Protein AF-A0A8E0S5J5-F1 (afdb_monomer)

Structure (mmCIF, N/CA/C/O backbone):
data_AF-A0A8E0S5J5-F1
#
_entry.id   AF-A0A8E0S5J5-F1
#
loop_
_atom_site.group_PDB
_atom_site.id
_atom_site.type_symbol
_atom_site.label_atom_id
_atom_site.label_alt_id
_atom_site.label_comp_id
_atom_site.label_asym_id
_atom_site.label_entity_id
_atom_site.label_seq_id
_atom_site.pdbx_PDB_ins_code
_atom_site.Cartn_x
_atom_site.Cartn_y
_atom_site.Cartn_z
_atom_site.occupancy
_atom_site.B_iso_or_equiv
_atom_site.auth_seq_id
_atom_site.auth_comp_id
_atom_site.auth_asym_id
_atom_site.auth_atom_id
_atom_site.pdbx_PDB_model_num
ATOM 1 N N . GLN A 1 1 ? -32.852 28.747 32.282 1.00 34.31 1 GLN A N 1
ATOM 2 C CA . GLN A 1 1 ? -32.168 27.589 32.894 1.00 34.31 1 GLN A CA 1
ATOM 3 C C . GLN A 1 1 ? -32.146 26.477 31.854 1.00 34.31 1 GLN A C 1
ATOM 5 O O . GLN A 1 1 ? -33.209 26.031 31.448 1.00 34.31 1 GLN A O 1
ATOM 10 N N . ARG A 1 2 ? -30.969 26.135 31.311 1.00 30.33 2 ARG A N 1
ATOM 11 C CA . ARG A 1 2 ? -30.818 24.976 30.413 1.00 30.33 2 ARG A CA 1
ATOM 12 C C . ARG A 1 2 ? -30.945 23.711 31.272 1.00 30.33 2 ARG A C 1
ATOM 14 O O . ARG A 1 2 ? -30.312 23.691 32.327 1.00 30.33 2 ARG A O 1
ATOM 21 N N . PRO A 1 3 ? -31.738 22.701 30.883 1.00 34.97 3 PRO A N 1
ATOM 22 C CA . PRO A 1 3 ? -31.824 21.474 31.658 1.00 34.97 3 PRO A CA 1
ATOM 23 C C . PRO A 1 3 ? -30.463 20.775 31.614 1.00 34.97 3 PRO A C 1
ATOM 25 O O . PRO A 1 3 ? -29.883 20.584 30.543 1.00 34.97 3 PRO A O 1
ATOM 28 N N . SER A 1 4 ? -29.930 20.457 32.791 1.00 34.25 4 SER A N 1
ATOM 29 C CA . SER A 1 4 ? -28.742 19.633 32.954 1.00 34.25 4 SER A CA 1
ATOM 30 C C . SER A 1 4 ? -29.038 18.242 32.403 1.00 34.25 4 SER A C 1
ATOM 32 O O . SER A 1 4 ? -29.832 17.493 32.969 1.00 34.25 4 SER A O 1
ATOM 34 N N . LEU A 1 5 ? -28.400 17.898 31.283 1.00 35.44 5 LEU A N 1
ATOM 35 C CA . LEU A 1 5 ? -28.261 16.516 30.842 1.00 35.44 5 LEU A CA 1
ATOM 36 C C . LEU A 1 5 ? -27.429 15.797 31.907 1.00 35.44 5 LEU A C 1
ATOM 38 O O . LEU A 1 5 ? -26.202 15.816 31.869 1.00 35.44 5 LEU A O 1
ATOM 42 N N . HIS A 1 6 ? -28.099 15.219 32.901 1.00 34.97 6 HIS A N 1
ATOM 43 C CA . HIS A 1 6 ? -27.497 14.200 33.743 1.00 34.97 6 HIS A CA 1
ATOM 44 C C . HIS A 1 6 ? -27.111 13.049 32.813 1.00 34.97 6 HIS A C 1
ATOM 46 O O . HIS A 1 6 ? -27.972 12.325 32.317 1.00 34.97 6 HIS A O 1
ATOM 52 N N . SER A 1 7 ? -25.818 12.938 32.512 1.00 40.97 7 SER A N 1
ATOM 53 C CA . SER A 1 7 ? -25.251 11.812 31.784 1.00 40.97 7 SER A CA 1
ATOM 54 C C . SER A 1 7 ? -25.475 10.564 32.630 1.00 40.97 7 SER A C 1
ATOM 56 O O . SER A 1 7 ? -24.764 10.343 33.611 1.00 40.97 7 SER A O 1
ATOM 58 N N . VAL A 1 8 ? -26.498 9.780 32.292 1.00 36.66 8 VAL A N 1
ATOM 59 C CA . VAL A 1 8 ? -26.657 8.434 32.841 1.00 36.66 8 VAL A CA 1
ATOM 60 C C . VAL A 1 8 ? -25.368 7.680 32.496 1.00 36.66 8 VAL A C 1
ATOM 62 O O . VAL A 1 8 ? -25.014 7.635 31.314 1.00 36.66 8 VAL A O 1
ATOM 65 N N . PRO A 1 9 ? -24.616 7.158 33.481 1.00 40.12 9 PRO A N 1
ATOM 66 C CA . PRO A 1 9 ? -23.403 6.408 33.198 1.00 40.12 9 PRO A CA 1
ATOM 67 C C . PRO A 1 9 ? -23.780 5.190 32.354 1.00 40.12 9 PRO A C 1
ATOM 69 O O . PRO A 1 9 ? -24.576 4.357 32.783 1.00 40.12 9 PRO A O 1
ATOM 72 N N . ILE A 1 10 ? -23.245 5.117 31.135 1.00 43.06 10 ILE A N 1
ATOM 73 C CA . ILE A 1 10 ? -23.398 3.944 30.273 1.00 43.06 10 ILE A CA 1
ATOM 74 C C . ILE A 1 10 ? -22.626 2.813 30.963 1.00 43.06 10 ILE A C 1
ATOM 76 O O . ILE A 1 10 ? -21.420 2.972 31.179 1.00 43.06 10 ILE A O 1
ATOM 80 N N . PRO A 1 11 ? -23.276 1.707 31.363 1.00 39.53 11 PRO A N 1
ATOM 81 C CA . PRO A 1 11 ? -22.588 0.617 32.033 1.00 39.53 11 PRO A CA 1
ATOM 82 C C . PRO A 1 11 ? -21.603 -0.027 31.055 1.00 39.53 11 PRO A C 1
ATOM 84 O O . PRO A 1 11 ? -21.987 -0.664 30.077 1.00 39.53 11 PRO A O 1
ATOM 87 N N . VAL A 1 12 ? -20.312 0.155 31.320 1.00 34.78 12 VAL A N 1
ATOM 88 C CA . VAL A 1 12 ? -19.238 -0.517 30.591 1.00 34.78 12 VAL A CA 1
ATOM 89 C C . VAL A 1 12 ? -18.897 -1.791 31.347 1.00 34.78 12 VAL A C 1
ATOM 91 O O .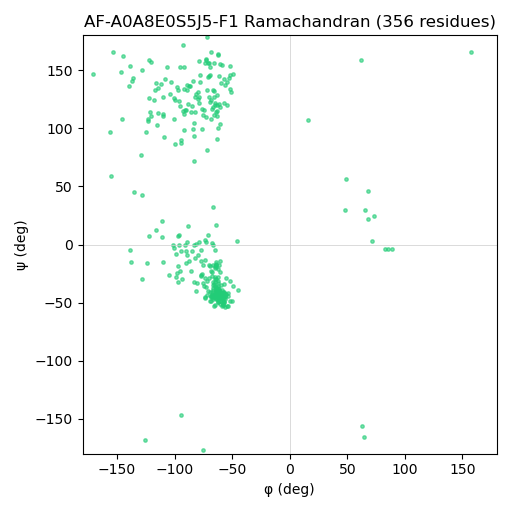 VAL A 1 12 ? -18.413 -1.732 32.475 1.00 34.78 12 VAL A O 1
ATOM 94 N N . THR A 1 13 ? -19.147 -2.945 30.730 1.00 39.59 13 THR A N 1
ATOM 95 C CA . THR A 1 13 ? -18.796 -4.244 31.316 1.00 39.59 13 THR A CA 1
ATOM 96 C C . THR A 1 13 ? -17.646 -4.859 30.530 1.00 39.59 13 THR A C 1
ATOM 98 O O . THR A 1 13 ? -17.714 -4.987 29.305 1.00 39.59 13 THR A O 1
ATOM 101 N N . LEU A 1 14 ? -16.581 -5.236 31.238 1.00 34.78 14 LEU A N 1
ATOM 102 C CA . LEU A 1 14 ? -15.505 -6.053 30.683 1.00 34.78 14 LEU A CA 1
ATOM 103 C C . LEU A 1 14 ? -15.976 -7.508 30.650 1.00 34.78 14 LEU A C 1
ATOM 105 O O . LEU A 1 14 ? -16.432 -8.030 31.666 1.00 34.78 14 LEU A O 1
ATOM 109 N N . ALA A 1 15 ? -15.887 -8.157 29.491 1.00 40.41 15 ALA A N 1
ATOM 110 C CA . ALA A 1 15 ? -16.335 -9.537 29.320 1.00 40.41 15 ALA A CA 1
ATOM 111 C C . ALA A 1 15 ? -15.325 -10.358 28.506 1.00 40.41 15 ALA A C 1
ATOM 113 O O . ALA A 1 15 ? -14.734 -9.860 27.547 1.00 40.41 15 ALA A O 1
ATOM 114 N N . HIS A 1 16 ? -15.161 -11.633 28.870 1.00 37.19 16 HIS A N 1
ATOM 115 C CA . HIS A 1 16 ? -14.399 -12.611 28.088 1.00 37.19 16 HIS A CA 1
ATOM 116 C C . HIS A 1 16 ? -15.279 -13.224 26.983 1.00 37.19 16 HIS A C 1
ATOM 118 O O . HIS A 1 16 ? -16.463 -13.485 27.197 1.00 37.19 16 HIS A O 1
ATOM 124 N N . GLU A 1 17 ? -14.719 -13.447 25.788 1.00 39.00 17 GLU A N 1
ATOM 125 C CA . GLU A 1 17 ? -15.463 -13.970 24.631 1.00 39.00 17 GLU A CA 1
ATOM 126 C C . GLU A 1 17 ? -15.662 -15.498 24.718 1.00 39.00 17 GLU A C 1
ATOM 128 O O . GLU A 1 17 ? -14.677 -16.232 24.773 1.00 39.00 17 GLU A O 1
ATOM 133 N N . PRO A 1 18 ? -16.903 -16.012 24.636 1.00 40.34 18 PRO A N 1
ATOM 134 C CA . PRO A 1 18 ? -17.179 -17.445 24.781 1.00 40.34 18 PRO A CA 1
ATOM 135 C C . PRO A 1 18 ? -16.834 -18.317 23.552 1.00 40.34 18 PRO A C 1
ATOM 137 O O . PRO A 1 18 ? -16.952 -19.536 23.632 1.00 40.34 18 PRO A O 1
ATOM 140 N N . TYR A 1 19 ? -16.407 -17.737 22.419 1.00 38.75 19 TYR A N 1
ATOM 141 C CA . TYR A 1 19 ? -16.217 -18.450 21.136 1.00 38.75 19 TYR A CA 1
ATOM 142 C C . TYR A 1 19 ? -14.760 -18.497 20.619 1.00 38.75 19 TYR A C 1
ATOM 144 O O . TYR A 1 19 ? -14.505 -18.866 19.467 1.00 38.75 19 TYR A O 1
ATOM 152 N N . ALA A 1 20 ? -13.781 -18.132 21.448 1.00 38.34 20 ALA A N 1
ATOM 153 C CA . ALA A 1 20 ? -12.365 -18.070 21.084 1.00 38.34 20 ALA A CA 1
ATOM 154 C C . ALA A 1 20 ? -11.617 -19.388 21.392 1.00 38.34 20 ALA A C 1
ATOM 156 O O . ALA A 1 20 ? -11.196 -19.610 22.518 1.00 38.34 20 ALA A O 1
ATOM 157 N N . ASN A 1 21 ? -11.415 -20.258 20.389 1.00 44.09 21 ASN A N 1
ATOM 158 C CA . ASN A 1 21 ? -10.834 -21.607 20.575 1.00 44.09 21 ASN A CA 1
ATOM 159 C C . ASN A 1 21 ? -9.641 -21.934 19.645 1.00 44.09 21 ASN A C 1
ATOM 161 O O . ASN A 1 21 ? -9.593 -23.024 19.078 1.00 44.09 21 ASN A O 1
ATOM 165 N N . ILE A 1 22 ? -8.680 -21.028 19.414 1.00 46.69 22 ILE A N 1
ATOM 166 C CA . ILE A 1 22 ? -7.567 -21.323 18.480 1.00 46.69 22 ILE A CA 1
ATOM 167 C C . ILE A 1 22 ? -6.201 -21.251 19.169 1.00 46.69 22 ILE A C 1
ATOM 169 O O . ILE A 1 22 ? -5.704 -20.171 19.483 1.00 46.69 22 ILE A O 1
ATOM 173 N N . GLN A 1 23 ? -5.560 -22.416 19.320 1.00 41.59 23 GLN A N 1
ATOM 174 C CA . GLN A 1 23 ? -4.126 -22.537 19.592 1.00 41.59 23 GLN A CA 1
ATOM 175 C C . GLN A 1 23 ? -3.327 -22.194 18.323 1.00 41.59 23 GLN A C 1
ATOM 177 O O . GLN A 1 23 ? -3.375 -22.901 17.321 1.00 41.59 23 GLN A O 1
ATOM 182 N N . SER A 1 24 ? -2.657 -21.043 18.383 1.00 41.88 24 SER A N 1
ATOM 183 C CA . SER A 1 24 ? -1.487 -20.603 17.605 1.00 41.88 24 SER A CA 1
ATOM 184 C C . SER A 1 24 ? -1.116 -21.377 16.319 1.00 41.88 24 SER A C 1
ATOM 186 O O . SER A 1 24 ? -0.472 -22.420 16.332 1.00 41.88 24 SER A O 1
ATOM 188 N N . TRP A 1 25 ? -1.373 -20.752 15.166 1.00 43.81 25 TRP A N 1
ATOM 189 C CA . TRP A 1 25 ? -0.826 -21.144 13.857 1.00 43.81 25 TRP A CA 1
ATOM 190 C C . TRP A 1 25 ? 0.688 -20.849 13.737 1.00 43.81 25 TRP A C 1
ATOM 192 O O . TRP A 1 25 ? 1.165 -19.832 14.244 1.00 43.81 25 TRP A O 1
ATOM 202 N N . LEU A 1 26 ? 1.469 -21.689 13.053 1.00 41.22 26 LEU A N 1
ATOM 203 C CA . LEU A 1 26 ? 2.892 -21.444 12.755 1.00 41.22 26 LEU A CA 1
ATOM 204 C C . LEU A 1 26 ? 3.041 -20.820 11.352 1.00 41.22 26 LEU A C 1
ATOM 206 O O . LEU A 1 26 ? 2.661 -21.465 10.375 1.00 41.22 26 LEU A O 1
ATOM 210 N N . PRO A 1 27 ? 3.599 -19.602 11.210 1.00 44.94 27 PRO A N 1
ATOM 211 C CA . PRO A 1 27 ? 3.763 -18.978 9.907 1.00 44.94 27 PRO A CA 1
ATOM 212 C C . PRO A 1 27 ? 4.829 -19.688 9.076 1.00 44.94 27 PRO A C 1
ATOM 214 O O . PRO A 1 27 ? 5.980 -19.819 9.490 1.00 44.94 27 PRO A O 1
ATOM 217 N N . CYS A 1 28 ? 4.463 -20.087 7.858 1.00 38.41 28 CYS A N 1
ATOM 218 C CA . CYS A 1 28 ? 5.442 -20.427 6.831 1.00 38.41 28 CYS A CA 1
ATOM 219 C C . CYS A 1 28 ? 6.179 -19.151 6.409 1.00 38.41 28 CYS A C 1
ATOM 221 O O . CYS A 1 28 ? 5.622 -18.299 5.717 1.00 38.41 28 CYS A O 1
ATOM 223 N N . ILE A 1 29 ? 7.444 -19.028 6.814 1.00 41.81 29 ILE A N 1
ATOM 224 C CA . ILE A 1 29 ? 8.365 -17.998 6.325 1.00 41.81 29 ILE A CA 1
ATOM 225 C C . ILE A 1 29 ? 8.576 -18.254 4.825 1.00 41.81 29 ILE A C 1
ATOM 227 O O . ILE A 1 29 ? 9.143 -19.287 4.466 1.00 41.81 29 ILE A O 1
ATOM 231 N N . PRO A 1 30 ? 8.143 -17.370 3.910 1.00 46.69 30 PRO A N 1
ATOM 232 C CA . PRO A 1 30 ? 8.357 -17.615 2.494 1.00 46.69 30 PRO A CA 1
ATOM 233 C C . PRO A 1 30 ? 9.814 -17.267 2.125 1.00 46.69 30 PRO A C 1
ATOM 235 O O . PRO A 1 30 ? 10.455 -16.474 2.820 1.00 46.69 30 PRO A O 1
ATOM 238 N N . PRO A 1 31 ? 10.355 -17.824 1.027 1.00 43.38 31 PRO A N 1
ATOM 239 C CA . PRO A 1 31 ? 11.795 -17.846 0.746 1.00 43.38 31 PRO A CA 1
ATOM 240 C C . PRO A 1 31 ? 12.420 -16.448 0.667 1.00 43.38 31 PRO A C 1
ATOM 242 O O . PRO A 1 31 ? 11.733 -15.467 0.362 1.00 43.38 31 PRO A O 1
ATOM 245 N N . ASN A 1 32 ? 13.723 -16.342 0.935 1.00 45.28 32 ASN A N 1
ATOM 246 C CA . ASN A 1 32 ? 14.465 -15.080 0.851 1.00 45.28 32 ASN A CA 1
ATOM 247 C C . ASN A 1 32 ? 14.217 -14.347 -0.485 1.00 45.28 32 ASN A C 1
ATOM 249 O O . ASN A 1 32 ? 13.991 -14.998 -1.510 1.00 45.28 32 ASN A O 1
ATOM 253 N N . PRO A 1 33 ? 14.211 -12.999 -0.491 1.00 53.88 33 PRO A N 1
ATOM 254 C CA . PRO A 1 33 ? 14.018 -12.238 -1.719 1.00 53.88 33 PRO A CA 1
ATOM 255 C C . PRO A 1 33 ? 15.069 -12.609 -2.777 1.00 53.88 33 PRO A C 1
ATOM 257 O O . PRO A 1 33 ? 16.229 -12.862 -2.455 1.00 53.88 33 PRO A O 1
ATOM 260 N N . GLU A 1 34 ? 14.621 -12.649 -4.034 1.00 56.53 34 GLU A N 1
ATOM 261 C CA . GLU A 1 34 ? 15.424 -12.949 -5.228 1.00 56.53 34 GLU A CA 1
ATOM 262 C C . GLU A 1 34 ? 16.667 -12.035 -5.298 1.00 56.53 34 GLU A C 1
ATOM 264 O O . GLU A 1 34 ? 16.600 -10.863 -4.922 1.00 56.53 34 GLU A O 1
A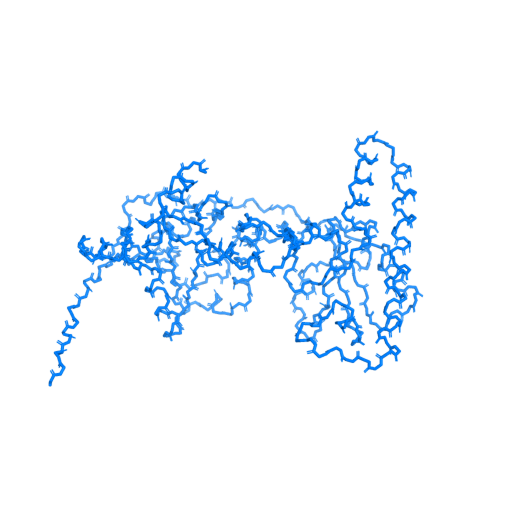TOM 269 N N . VAL A 1 35 ? 17.806 -12.555 -5.772 1.00 55.88 35 VAL A N 1
ATOM 270 C CA . VAL A 1 35 ? 19.028 -11.756 -5.984 1.00 55.88 35 VAL A CA 1
ATOM 271 C C . VAL A 1 35 ? 18.781 -10.782 -7.141 1.00 55.88 35 VAL A C 1
ATOM 273 O O . VAL A 1 35 ? 18.364 -11.195 -8.223 1.00 55.88 35 VAL A O 1
ATOM 276 N N . GLY A 1 36 ? 18.980 -9.484 -6.907 1.00 56.44 36 GLY A N 1
ATOM 277 C CA . GLY A 1 36 ? 18.857 -8.449 -7.937 1.00 56.44 36 GLY A CA 1
ATOM 278 C C . GLY A 1 36 ? 20.187 -8.135 -8.631 1.00 56.44 36 GLY A C 1
ATOM 279 O O . GLY A 1 36 ? 21.228 -8.617 -8.190 1.00 56.44 36 GLY A O 1
ATOM 280 N N . PRO A 1 37 ? 20.170 -7.330 -9.710 1.00 61.00 37 PRO A N 1
ATOM 281 C CA . PRO A 1 37 ? 21.393 -6.816 -10.329 1.00 61.00 37 PRO A CA 1
ATOM 282 C C . PRO A 1 37 ? 22.185 -5.920 -9.359 1.00 61.00 37 PRO A C 1
ATOM 284 O O . PRO A 1 37 ? 21.644 -5.446 -8.365 1.00 61.00 37 PRO A O 1
ATOM 287 N N . GLU A 1 38 ? 23.454 -5.662 -9.669 1.00 57.31 38 GLU A N 1
ATOM 288 C CA . GLU A 1 38 ? 24.443 -5.000 -8.794 1.00 57.31 38 GLU A CA 1
ATOM 289 C C . GLU A 1 38 ? 24.019 -3.610 -8.263 1.00 57.31 38 GLU A C 1
ATOM 291 O O . GLU A 1 38 ? 24.365 -3.231 -7.147 1.00 57.31 38 GLU A O 1
ATOM 296 N N . ASN A 1 39 ? 23.190 -2.875 -9.013 1.00 66.38 39 ASN A N 1
ATOM 297 C CA . ASN A 1 39 ? 22.640 -1.564 -8.640 1.00 66.38 39 ASN A CA 1
ATOM 298 C C . ASN A 1 39 ? 21.225 -1.617 -8.025 1.00 66.38 39 ASN A C 1
ATOM 300 O O . ASN A 1 39 ? 20.583 -0.579 -7.823 1.00 66.38 39 ASN A O 1
ATOM 304 N N . ALA A 1 40 ? 20.705 -2.813 -7.755 1.00 76.75 40 ALA A N 1
ATOM 305 C CA . ALA A 1 40 ? 19.411 -2.981 -7.125 1.00 76.75 40 ALA A CA 1
ATOM 306 C C . ALA A 1 40 ? 19.535 -3.013 -5.594 1.00 76.75 40 ALA A C 1
ATOM 308 O O . ALA A 1 40 ? 20.413 -3.658 -5.026 1.00 76.75 40 ALA A O 1
ATOM 309 N N . ARG A 1 41 ? 18.623 -2.319 -4.914 1.00 79.25 41 ARG A N 1
ATOM 310 C CA . ARG A 1 41 ? 18.518 -2.267 -3.452 1.00 79.25 41 ARG A CA 1
ATOM 311 C C . ARG A 1 41 ? 17.291 -3.036 -2.982 1.00 79.25 41 ARG A C 1
ATOM 313 O O . ARG A 1 41 ? 16.242 -3.015 -3.642 1.00 79.25 41 ARG A O 1
ATOM 320 N N . ARG A 1 42 ? 17.404 -3.734 -1.849 1.00 76.00 42 ARG A N 1
ATOM 321 C CA . ARG A 1 42 ? 16.227 -4.316 -1.195 1.00 76.00 42 ARG A CA 1
ATOM 322 C C . ARG A 1 42 ? 15.439 -3.193 -0.535 1.00 76.00 42 ARG A C 1
ATOM 324 O O . ARG A 1 42 ? 15.985 -2.150 -0.197 1.00 76.00 42 ARG A O 1
ATOM 331 N N . TRP A 1 43 ? 14.146 -3.418 -0.333 1.00 77.25 43 TRP A N 1
ATOM 332 C CA . TRP A 1 43 ? 13.298 -2.443 0.354 1.00 77.25 43 TRP A CA 1
ATOM 333 C C . TRP A 1 43 ? 13.815 -2.102 1.759 1.00 77.25 43 TRP A C 1
ATOM 335 O O . TRP A 1 43 ? 13.830 -0.936 2.132 1.00 77.25 43 TRP A O 1
ATOM 345 N N . THR A 1 44 ? 14.276 -3.107 2.506 1.00 70.69 44 THR A N 1
ATOM 346 C CA . THR A 1 44 ? 14.834 -2.950 3.860 1.00 70.69 44 THR A CA 1
ATOM 347 C C . THR A 1 44 ? 16.016 -1.987 3.882 1.00 70.69 44 THR A C 1
ATOM 349 O O . THR A 1 44 ? 16.031 -1.052 4.671 1.00 70.69 44 THR A O 1
ATOM 352 N N . ASP A 1 45 ? 16.927 -2.122 2.917 1.00 72.19 45 ASP A N 1
ATOM 353 C CA . ASP A 1 45 ? 18.137 -1.298 2.814 1.00 72.19 45 ASP A CA 1
ATOM 354 C C . ASP A 1 45 ? 17.816 0.185 2.547 1.00 72.19 45 ASP A C 1
ATOM 356 O O . ASP A 1 45 ? 18.650 1.058 2.768 1.00 72.19 45 ASP A O 1
ATOM 360 N N . VAL A 1 46 ? 16.613 0.467 2.034 1.00 69.62 46 VAL A N 1
ATOM 361 C CA . VAL A 1 46 ? 16.156 1.814 1.673 1.00 69.62 46 VAL A CA 1
ATOM 362 C C . VAL A 1 46 ? 15.312 2.457 2.776 1.00 69.62 46 VAL A C 1
ATOM 364 O O . VAL A 1 46 ? 15.329 3.678 2.916 1.00 69.62 46 VAL A O 1
ATOM 367 N N . VAL A 1 47 ? 14.548 1.670 3.537 1.00 63.06 47 VAL A N 1
ATOM 368 C CA . VAL A 1 47 ? 13.659 2.193 4.590 1.00 63.06 47 VAL A CA 1
ATOM 369 C C . VAL A 1 47 ? 14.394 2.442 5.901 1.00 63.06 47 VAL A C 1
ATOM 371 O O . VAL A 1 47 ? 14.053 3.397 6.592 1.00 63.06 47 VAL A O 1
ATOM 374 N N . ASP A 1 48 ? 15.411 1.641 6.217 1.00 58.31 48 ASP A N 1
ATOM 375 C CA . ASP A 1 48 ? 16.116 1.737 7.500 1.00 58.31 48 ASP A CA 1
ATOM 376 C C . ASP A 1 48 ? 17.151 2.883 7.536 1.00 58.31 48 ASP A C 1
ATOM 378 O O . ASP A 1 48 ? 17.661 3.228 8.600 1.00 58.31 48 ASP A O 1
ATOM 382 N N . ASN A 1 49 ? 17.436 3.526 6.395 1.00 57.53 49 ASN A N 1
ATOM 383 C CA . ASN A 1 49 ? 18.348 4.668 6.303 1.00 57.53 49 ASN A CA 1
ATOM 384 C C . ASN A 1 49 ? 17.571 6.000 6.248 1.00 57.53 49 ASN A C 1
ATOM 386 O O . ASN A 1 49 ? 17.241 6.513 5.176 1.00 57.53 49 ASN A O 1
ATOM 390 N N . ALA A 1 50 ? 17.243 6.539 7.426 1.00 52.91 50 ALA A N 1
ATOM 391 C CA . ALA A 1 50 ? 16.383 7.717 7.584 1.00 52.91 50 ALA A CA 1
ATOM 392 C C . ALA A 1 50 ? 16.999 9.032 7.063 1.00 52.91 50 ALA A C 1
ATOM 394 O O . ALA A 1 50 ? 16.259 9.946 6.702 1.00 52.91 50 ALA A O 1
ATOM 395 N N . GLU A 1 51 ? 18.328 9.131 6.982 1.00 53.44 51 GLU A N 1
ATOM 396 C CA . GLU A 1 51 ? 19.028 10.386 6.669 1.00 53.44 51 GLU A CA 1
ATOM 397 C C . GLU A 1 51 ? 18.995 10.757 5.173 1.00 53.44 51 GLU A C 1
ATOM 399 O O . GLU A 1 51 ? 19.268 11.902 4.819 1.00 53.44 51 GLU A O 1
ATOM 404 N N . SER A 1 52 ? 18.618 9.836 4.271 1.00 65.25 52 SER A N 1
ATOM 405 C CA . SER A 1 52 ? 18.506 10.134 2.829 1.00 65.25 52 SER A CA 1
ATOM 406 C C . SER A 1 52 ? 17.531 9.220 2.070 1.00 65.25 52 SER A C 1
ATOM 408 O O . SER A 1 52 ? 17.889 8.541 1.103 1.00 65.25 52 SER A O 1
ATOM 410 N N . ARG A 1 53 ? 16.256 9.201 2.478 1.00 81.44 53 ARG A N 1
ATOM 411 C CA . ARG A 1 53 ? 15.242 8.371 1.805 1.00 81.44 53 ARG A CA 1
ATOM 412 C C . ARG A 1 53 ? 15.070 8.793 0.330 1.00 81.44 53 ARG A C 1
ATOM 414 O O . ARG A 1 53 ? 14.696 9.938 0.070 1.00 81.44 53 ARG A O 1
ATOM 421 N N . PRO A 1 54 ? 15.297 7.894 -0.646 1.00 89.19 54 PRO A N 1
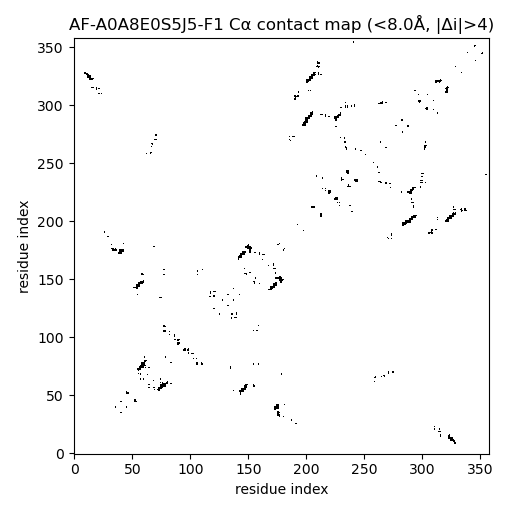ATOM 422 C CA . PRO A 1 54 ? 15.188 8.234 -2.056 1.00 89.19 54 PRO A CA 1
ATOM 423 C C . PRO A 1 54 ? 13.736 8.503 -2.457 1.00 89.19 54 PRO A C 1
ATOM 425 O O . PRO A 1 54 ? 12.790 7.928 -1.908 1.00 89.19 54 PRO A O 1
ATOM 428 N N . LEU A 1 55 ? 13.562 9.329 -3.485 1.00 91.50 55 LEU A N 1
ATOM 429 C CA . LEU A 1 55 ? 12.292 9.493 -4.171 1.00 91.50 55 LEU A CA 1
ATOM 430 C C . LEU A 1 55 ? 11.922 8.179 -4.866 1.00 91.50 55 LEU A C 1
ATOM 432 O O . LEU A 1 55 ? 12.648 7.677 -5.726 1.00 91.50 55 LEU A O 1
ATOM 436 N N . ILE A 1 56 ? 10.775 7.623 -4.490 1.00 93.56 56 ILE A N 1
ATOM 437 C CA . ILE A 1 56 ? 10.280 6.369 -5.050 1.00 93.56 56 ILE A CA 1
ATOM 438 C C . ILE A 1 56 ? 9.575 6.670 -6.380 1.00 93.56 56 ILE A C 1
ATOM 440 O O . ILE A 1 56 ? 8.665 7.498 -6.433 1.00 93.56 56 ILE A O 1
ATOM 444 N N . VAL A 1 57 ? 9.976 5.984 -7.449 1.00 95.56 57 VAL A N 1
ATOM 445 C CA . VAL A 1 57 ? 9.457 6.187 -8.807 1.00 95.56 57 VAL A CA 1
ATOM 446 C C . VAL A 1 57 ? 8.862 4.884 -9.337 1.00 95.56 57 VAL A C 1
ATOM 448 O O . VAL A 1 57 ? 9.575 3.907 -9.576 1.00 95.56 57 VAL A O 1
ATOM 451 N N . ASP A 1 58 ? 7.547 4.875 -9.547 1.00 96.81 58 ASP A N 1
ATOM 452 C CA . ASP A 1 58 ? 6.835 3.796 -10.224 1.00 96.81 58 ASP A CA 1
ATOM 453 C C . ASP A 1 58 ? 6.775 4.069 -11.728 1.00 96.81 58 ASP A C 1
ATOM 455 O O . ASP A 1 58 ? 6.130 5.025 -12.163 1.00 96.81 58 ASP A O 1
ATOM 459 N N . VAL A 1 59 ? 7.405 3.210 -12.529 1.00 97.56 59 VAL A N 1
ATOM 460 C CA . VAL A 1 59 ? 7.383 3.332 -13.996 1.00 97.56 59 VAL A CA 1
ATOM 461 C C . VAL A 1 59 ? 6.321 2.469 -14.674 1.00 97.56 59 VAL A C 1
ATOM 463 O O . VAL A 1 59 ? 6.330 2.298 -15.897 1.00 97.56 59 VAL A O 1
ATOM 466 N N . ARG A 1 60 ? 5.433 1.842 -13.900 1.00 96.62 60 ARG A N 1
ATOM 467 C CA . ARG A 1 60 ? 4.277 1.123 -14.442 1.00 96.62 60 ARG A CA 1
ATOM 468 C C . ARG A 1 60 ? 3.270 2.098 -15.051 1.00 96.62 60 ARG A C 1
ATOM 470 O O . ARG A 1 60 ? 3.345 3.302 -14.834 1.00 96.62 60 ARG A O 1
ATOM 477 N N . SER A 1 61 ? 2.344 1.537 -15.817 1.00 96.75 61 SER A N 1
ATOM 478 C CA . SER A 1 61 ? 1.271 2.294 -16.461 1.00 96.75 61 SER A CA 1
ATOM 479 C C . SER A 1 61 ? 0.369 3.017 -15.440 1.00 96.75 61 SER A C 1
ATOM 481 O O . SER A 1 61 ? 0.291 2.565 -14.288 1.00 96.75 61 SER A O 1
ATOM 483 N N . PRO A 1 62 ? -0.312 4.114 -15.826 1.00 95.06 62 PRO A N 1
ATOM 484 C CA . PRO A 1 62 ? -1.176 4.877 -14.922 1.00 95.06 62 PRO A CA 1
ATOM 485 C C . PRO A 1 62 ? -2.234 4.019 -14.223 1.00 95.06 62 PRO A C 1
ATOM 487 O O . PRO A 1 62 ? -2.405 4.129 -13.009 1.00 95.06 62 PRO A O 1
ATOM 490 N N . THR A 1 63 ? -2.872 3.084 -14.935 1.00 91.62 63 THR A N 1
ATOM 491 C CA . THR A 1 63 ? -3.849 2.166 -14.336 1.00 91.62 63 THR A CA 1
ATOM 492 C C . THR A 1 63 ? -3.194 1.199 -13.343 1.00 91.62 63 THR A C 1
ATOM 494 O O . THR A 1 63 ? -3.765 0.902 -12.292 1.00 91.62 63 THR A O 1
ATOM 497 N N . GLU A 1 64 ? -1.986 0.692 -13.624 1.00 92.56 64 GLU A N 1
ATOM 498 C CA . GLU A 1 64 ? -1.241 -0.142 -12.666 1.00 92.56 64 GLU A CA 1
ATOM 499 C C . GLU A 1 64 ? -0.913 0.628 -11.371 1.00 92.56 64 GLU A C 1
ATOM 501 O O . GLU A 1 64 ? -0.970 0.021 -10.299 1.00 92.56 64 GLU A O 1
ATOM 506 N N . PHE A 1 65 ? -0.576 1.920 -11.470 1.00 93.56 65 PHE A N 1
ATOM 507 C CA . PHE A 1 65 ? -0.264 2.799 -10.338 1.00 93.56 65 PHE A CA 1
ATOM 508 C C . PHE A 1 65 ? -1.514 3.202 -9.543 1.00 93.56 65 PHE A C 1
ATOM 510 O O . PHE A 1 65 ? -1.518 3.111 -8.315 1.00 93.56 65 PHE A O 1
ATOM 517 N N . ALA A 1 66 ? -2.588 3.596 -10.233 1.00 88.19 66 ALA A N 1
ATOM 518 C CA . ALA A 1 66 ? -3.857 3.991 -9.623 1.00 88.19 66 ALA A CA 1
ATOM 519 C C . ALA A 1 66 ? -4.501 2.841 -8.838 1.00 88.19 66 ALA A C 1
ATOM 521 O O . ALA A 1 66 ? -5.047 3.053 -7.755 1.00 88.19 66 ALA A O 1
ATOM 522 N N . ARG A 1 67 ? -4.389 1.608 -9.354 1.00 85.25 67 ARG A N 1
ATOM 523 C CA . ARG A 1 67 ? -4.866 0.409 -8.653 1.00 85.25 67 ARG A CA 1
ATOM 524 C C . ARG A 1 67 ? -4.148 0.197 -7.331 1.00 85.25 67 ARG A C 1
ATOM 526 O O . ARG A 1 67 ? -4.808 -0.098 -6.343 1.00 85.25 67 ARG A O 1
ATOM 533 N N . ASP A 1 68 ? -2.820 0.277 -7.328 1.00 86.44 68 ASP A N 1
ATOM 534 C CA . ASP A 1 68 ? -2.028 0.221 -6.103 1.00 86.44 68 ASP A CA 1
ATOM 535 C C . ASP A 1 68 ? -0.556 0.558 -6.365 1.00 86.44 68 ASP A C 1
ATOM 537 O O . ASP A 1 68 ? -0.016 0.164 -7.399 1.00 86.44 68 ASP A O 1
ATOM 541 N N . HIS A 1 69 ? 0.128 1.191 -5.414 1.00 91.56 69 HIS A N 1
ATOM 542 C CA . HIS A 1 69 ? 1.546 1.552 -5.518 1.00 91.56 69 HIS A CA 1
ATOM 543 C C . HIS A 1 69 ? 2.208 1.652 -4.138 1.00 91.56 69 HIS A C 1
ATOM 545 O O . HIS A 1 69 ? 1.540 1.690 -3.108 1.00 91.56 69 HIS A O 1
ATOM 551 N N . ILE A 1 70 ? 3.544 1.675 -4.116 1.00 90.00 70 ILE A N 1
ATOM 552 C CA . ILE A 1 70 ? 4.307 1.892 -2.879 1.00 90.00 70 ILE A CA 1
ATOM 553 C C . ILE A 1 70 ? 3.986 3.295 -2.326 1.00 90.00 70 ILE A C 1
ATOM 555 O O . ILE A 1 70 ? 4.128 4.261 -3.080 1.00 90.00 70 ILE A O 1
ATOM 559 N N . PRO A 1 71 ? 3.612 3.444 -1.038 1.00 86.50 71 PRO A N 1
ATOM 560 C CA . PRO A 1 71 ? 3.298 4.745 -0.450 1.00 86.50 71 PRO A CA 1
ATOM 561 C C . PRO A 1 71 ? 4.402 5.789 -0.669 1.00 86.50 71 PRO A C 1
ATOM 563 O O . PRO A 1 71 ? 5.588 5.513 -0.473 1.00 86.50 71 PRO A O 1
ATOM 566 N N . GLY A 1 72 ? 4.003 6.993 -1.086 1.00 87.31 72 GLY A N 1
ATOM 567 C CA . GLY A 1 72 ? 4.906 8.116 -1.365 1.00 87.31 72 GLY A CA 1
ATOM 568 C C . GLY A 1 72 ? 5.558 8.112 -2.756 1.00 87.31 72 GLY A C 1
ATOM 569 O O . GLY A 1 72 ? 6.262 9.075 -3.092 1.00 87.31 72 GLY A O 1
ATOM 570 N N . ALA A 1 73 ? 5.323 7.075 -3.571 1.00 92.00 73 ALA A N 1
ATOM 571 C CA . ALA A 1 73 ? 5.838 6.998 -4.934 1.00 92.00 73 ALA A CA 1
ATOM 572 C C . ALA A 1 73 ? 5.181 8.016 -5.878 1.00 92.00 73 ALA A C 1
ATOM 574 O O . ALA A 1 73 ? 3.992 8.302 -5.767 1.00 92.00 73 ALA A O 1
ATOM 575 N N . ILE A 1 74 ? 5.952 8.522 -6.842 1.00 94.19 74 ILE A N 1
ATOM 576 C CA . ILE A 1 74 ? 5.415 9.197 -8.032 1.00 94.19 74 ILE A CA 1
ATOM 577 C C . ILE A 1 74 ? 5.292 8.219 -9.193 1.00 94.19 74 ILE A C 1
ATOM 579 O O . ILE A 1 74 ? 6.072 7.269 -9.284 1.00 94.19 74 ILE A O 1
ATOM 583 N N . ASN A 1 75 ? 4.361 8.478 -10.110 1.00 95.69 75 ASN A N 1
ATOM 584 C CA . ASN A 1 75 ? 4.255 7.720 -11.350 1.00 95.69 75 ASN A CA 1
ATOM 585 C C . ASN A 1 75 ? 4.978 8.437 -12.498 1.00 95.69 75 ASN A C 1
ATOM 587 O O . ASN A 1 75 ? 4.667 9.586 -12.800 1.00 95.69 75 ASN A O 1
ATOM 591 N N . LEU A 1 76 ? 5.927 7.747 -13.134 1.00 95.62 76 LEU A N 1
ATOM 592 C CA . LEU A 1 76 ? 6.600 8.165 -14.369 1.00 95.62 76 LEU A CA 1
ATOM 593 C C . LEU A 1 76 ? 6.531 7.005 -15.375 1.00 95.62 76 LEU A C 1
ATOM 595 O O . LEU A 1 76 ? 7.497 6.252 -15.527 1.00 95.62 76 LEU A O 1
ATOM 599 N N . PRO A 1 77 ? 5.367 6.800 -16.015 1.00 96.06 77 PRO A N 1
ATOM 600 C CA . PRO A 1 77 ? 5.073 5.593 -16.780 1.00 96.06 77 PRO A CA 1
ATOM 601 C C . PRO A 1 77 ? 5.942 5.492 -18.038 1.00 96.06 77 PRO A C 1
ATOM 603 O O . PRO A 1 77 ? 5.814 6.300 -18.953 1.00 96.06 77 PRO A O 1
ATOM 606 N N . VAL A 1 78 ? 6.797 4.466 -18.140 1.00 96.94 78 VAL A N 1
ATOM 607 C CA . VAL A 1 78 ? 7.573 4.232 -19.381 1.00 96.94 78 VAL A CA 1
ATOM 608 C C . VAL A 1 78 ? 6.714 3.669 -20.516 1.00 96.94 78 VAL A C 1
ATOM 610 O O . VAL A 1 78 ? 7.150 3.645 -21.663 1.00 96.94 78 VAL A O 1
ATOM 613 N N . LEU A 1 79 ? 5.500 3.218 -20.198 1.00 96.88 79 LEU A N 1
ATOM 614 C CA . LEU A 1 79 ? 4.436 2.856 -21.131 1.00 96.88 79 LEU A CA 1
ATOM 615 C C . LEU A 1 79 ? 3.111 3.355 -20.550 1.00 96.88 79 LEU A C 1
ATOM 617 O O . LEU A 1 79 ? 2.867 3.144 -19.358 1.00 96.88 79 LEU A O 1
ATOM 621 N N . ASP A 1 80 ? 2.261 3.954 -21.381 1.00 96.44 80 ASP A N 1
ATOM 622 C CA . ASP A 1 80 ? 0.866 4.226 -21.017 1.00 96.44 80 ASP A CA 1
ATOM 623 C C . ASP A 1 80 ? 0.026 2.929 -20.980 1.00 96.44 80 ASP A C 1
ATOM 625 O O . ASP A 1 80 ? 0.539 1.826 -21.208 1.00 96.44 80 ASP A O 1
ATOM 629 N N . ASP A 1 81 ? -1.258 3.041 -20.637 1.00 95.75 81 ASP A N 1
ATOM 630 C CA . ASP A 1 81 ? -2.150 1.887 -20.480 1.00 95.75 81 ASP A CA 1
ATOM 631 C C . ASP A 1 81 ? -2.375 1.124 -21.798 1.00 95.75 81 ASP A C 1
ATOM 633 O O . ASP A 1 81 ? -2.344 -0.113 -21.813 1.00 95.75 81 ASP A O 1
ATOM 637 N N . GLU A 1 82 ? -2.530 1.836 -22.916 1.00 96.44 82 GLU A N 1
ATOM 638 C CA . GLU A 1 82 ? -2.747 1.243 -24.240 1.00 96.44 82 GLU A CA 1
ATOM 639 C C . GLU A 1 82 ? -1.497 0.507 -24.724 1.00 96.44 82 GLU A C 1
ATOM 641 O O . GLU A 1 82 ? -1.547 -0.669 -25.099 1.00 96.44 82 GLU A O 1
ATOM 646 N N . GLN A 1 83 ? -0.341 1.164 -24.635 1.00 97.00 83 GLN A N 1
ATOM 647 C CA . GLN A 1 83 ? 0.959 0.596 -24.961 1.00 97.00 83 GLN A CA 1
ATOM 648 C C . GLN A 1 83 ? 1.255 -0.620 -24.079 1.00 97.00 83 GLN A C 1
ATOM 650 O O . GLN A 1 83 ? 1.683 -1.670 -24.568 1.00 97.00 83 GLN A O 1
ATOM 655 N N . ARG A 1 84 ? 0.989 -0.523 -22.771 1.00 95.25 84 ARG A N 1
ATOM 656 C CA . ARG A 1 84 ? 1.166 -1.629 -21.825 1.00 95.25 84 ARG A CA 1
ATOM 657 C C . ARG A 1 84 ? 0.271 -2.817 -22.169 1.00 95.25 84 ARG A C 1
ATOM 659 O O . ARG A 1 84 ? 0.731 -3.958 -22.031 1.00 95.25 84 ARG A O 1
ATOM 666 N N . SER A 1 85 ? -0.972 -2.568 -22.575 1.00 94.25 85 SER A N 1
ATOM 667 C CA . SER A 1 85 ? -1.912 -3.600 -23.015 1.00 94.25 85 SER A CA 1
ATOM 668 C C . SER A 1 85 ? -1.411 -4.282 -24.290 1.00 94.25 85 SER A C 1
ATOM 670 O O . SER A 1 85 ? -1.206 -5.498 -24.293 1.00 94.25 85 SER A O 1
ATOM 672 N N . LYS A 1 86 ? -1.065 -3.496 -25.318 1.00 94.31 86 LYS A N 1
ATOM 673 C CA . LYS A 1 86 ? -0.541 -3.977 -26.605 1.00 94.31 86 LYS A CA 1
ATOM 674 C C . LYS A 1 86 ? 0.685 -4.878 -26.437 1.00 94.31 86 LYS A C 1
ATOM 676 O O . LYS A 1 86 ? 0.700 -6.007 -26.923 1.00 94.31 86 LYS A O 1
ATOM 681 N N . ILE A 1 87 ? 1.701 -4.412 -25.709 1.00 92.94 87 ILE A N 1
ATOM 682 C CA . ILE A 1 87 ? 2.926 -5.192 -25.470 1.00 92.94 87 ILE A CA 1
ATOM 683 C C . ILE A 1 87 ? 2.635 -6.430 -24.610 1.00 92.94 87 ILE A C 1
ATOM 685 O O . ILE A 1 87 ? 3.227 -7.490 -24.817 1.00 92.94 87 ILE A O 1
ATOM 689 N N . GLY A 1 88 ? 1.693 -6.324 -23.667 1.00 89.19 88 GLY A N 1
ATOM 690 C CA . GLY A 1 88 ? 1.219 -7.458 -22.875 1.00 89.19 88 GLY A CA 1
ATOM 691 C C . GLY A 1 88 ? 0.595 -8.561 -23.730 1.00 89.19 88 GLY A C 1
ATOM 692 O O . GLY A 1 88 ? 0.909 -9.731 -23.514 1.00 89.19 88 GLY A O 1
ATOM 693 N N . LEU A 1 89 ? -0.224 -8.184 -24.715 1.00 91.06 89 LEU A N 1
ATOM 694 C CA . LEU A 1 89 ? -0.831 -9.109 -25.669 1.00 91.06 89 LEU A CA 1
ATOM 695 C C . LEU A 1 89 ? 0.231 -9.789 -26.535 1.00 91.06 89 LEU A C 1
ATOM 697 O O . LEU A 1 89 ? 0.217 -11.008 -26.658 1.00 91.06 89 LEU A O 1
ATOM 701 N N . LEU A 1 90 ? 1.194 -9.053 -27.093 1.00 90.06 90 LEU A N 1
ATOM 702 C CA . LEU A 1 90 ? 2.265 -9.669 -27.892 1.00 90.06 90 LEU A CA 1
ATOM 703 C C . LEU A 1 90 ? 3.052 -10.714 -27.082 1.00 90.06 90 LEU A C 1
ATOM 705 O O . LEU A 1 90 ? 3.329 -11.807 -27.575 1.00 90.06 90 LEU A O 1
ATOM 709 N N . HIS A 1 91 ? 3.334 -10.421 -25.808 1.00 84.88 91 HIS A N 1
ATOM 710 C CA . HIS A 1 91 ? 3.958 -11.384 -24.902 1.00 84.88 91 HIS A CA 1
ATOM 711 C C . HIS A 1 91 ? 3.098 -12.629 -24.652 1.00 84.88 91 HIS A C 1
ATOM 713 O O . HIS A 1 91 ? 3.648 -13.728 -24.621 1.00 84.88 91 HIS A O 1
ATOM 719 N N . SER A 1 92 ? 1.782 -12.482 -24.457 1.00 86.88 92 SER A N 1
ATOM 720 C CA . SER A 1 92 ? 0.897 -13.627 -24.198 1.00 86.88 92 SER A CA 1
ATOM 721 C C . SER A 1 92 ? 0.702 -14.521 -25.422 1.00 86.88 92 SER A C 1
ATOM 723 O O . SER A 1 92 ? 0.504 -15.719 -25.260 1.00 86.88 92 SER A O 1
ATOM 725 N N . HIS A 1 93 ? 0.795 -13.962 -26.631 1.00 88.81 93 HIS A N 1
ATOM 726 C CA . HIS A 1 93 ? 0.708 -14.710 -27.890 1.00 88.81 93 HIS A CA 1
ATOM 727 C C . HIS A 1 93 ? 2.030 -15.396 -28.293 1.00 88.81 93 HIS A C 1
ATOM 729 O O . HIS A 1 93 ? 2.082 -16.057 -29.325 1.00 88.81 93 HIS A O 1
ATOM 735 N N . GLY A 1 94 ? 3.099 -15.264 -27.496 1.00 86.00 94 GLY A N 1
ATOM 736 C CA . GLY A 1 94 ? 4.364 -15.982 -27.698 1.00 86.00 94 GLY A CA 1
ATOM 737 C C . GLY A 1 94 ? 5.388 -15.293 -28.608 1.00 86.00 94 GLY A C 1
ATOM 738 O O . GLY A 1 94 ? 6.522 -15.764 -28.693 1.00 86.00 94 GLY A O 1
ATOM 739 N N . ASP A 1 95 ? 5.063 -14.151 -29.222 1.00 90.38 95 ASP A N 1
ATOM 740 C CA . ASP A 1 95 ? 5.998 -13.389 -30.064 1.00 90.38 95 ASP A CA 1
ATOM 741 C C . ASP A 1 95 ? 6.909 -12.482 -29.213 1.00 90.38 95 ASP A C 1
ATOM 743 O O . ASP A 1 95 ? 6.773 -11.256 -29.135 1.00 90.38 95 ASP A O 1
ATOM 747 N N . LEU A 1 96 ? 7.840 -13.120 -28.496 1.00 90.62 96 LEU A N 1
ATOM 748 C CA . LEU A 1 96 ? 8.713 -12.453 -27.528 1.00 90.62 96 LEU A CA 1
ATOM 749 C C . LEU A 1 96 ? 9.666 -11.443 -28.172 1.00 90.62 96 LEU A C 1
ATOM 751 O O . LEU A 1 96 ? 9.983 -10.431 -27.541 1.00 90.62 96 LEU A O 1
ATOM 755 N N . LEU A 1 97 ? 10.159 -11.721 -29.382 1.00 91.75 97 LEU A N 1
ATOM 756 C CA . LEU A 1 97 ? 11.102 -10.835 -30.061 1.00 91.75 97 LEU A CA 1
ATOM 757 C C . LEU A 1 97 ? 10.401 -9.544 -30.480 1.00 91.75 97 LEU A C 1
ATOM 759 O O . LEU A 1 97 ? 10.876 -8.460 -30.139 1.00 91.75 97 LEU A O 1
ATOM 763 N N . ARG A 1 98 ? 9.233 -9.653 -31.122 1.00 93.12 98 ARG A N 1
ATOM 764 C CA . ARG A 1 98 ? 8.438 -8.490 -31.511 1.00 93.12 98 ARG A CA 1
ATOM 765 C C . ARG A 1 98 ? 7.981 -7.681 -30.305 1.00 93.12 98 ARG A C 1
ATOM 767 O O . ARG A 1 98 ? 8.133 -6.463 -30.310 1.00 93.12 98 ARG A O 1
ATOM 774 N N . ALA A 1 99 ? 7.496 -8.340 -29.249 1.00 92.12 99 ALA A N 1
ATOM 775 C CA . ALA A 1 99 ? 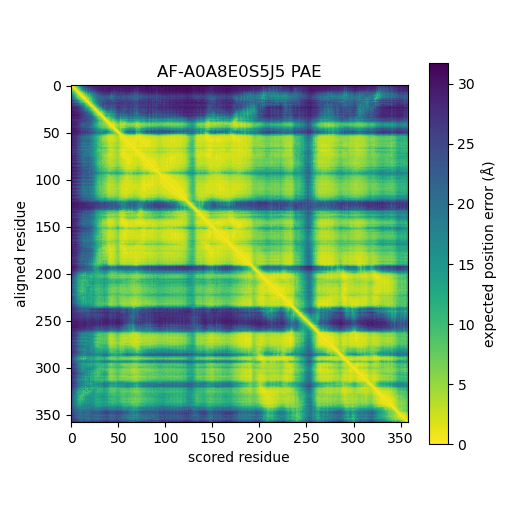7.101 -7.665 -28.012 1.00 92.12 99 ALA A CA 1
ATOM 776 C C . ALA A 1 99 ? 8.256 -6.846 -27.411 1.00 92.12 99 ALA A C 1
ATOM 778 O O . ALA A 1 99 ? 8.054 -5.714 -26.969 1.00 92.12 99 ALA A O 1
ATOM 779 N N . ARG A 1 100 ? 9.482 -7.392 -27.431 1.00 92.00 100 ARG A N 1
ATOM 780 C CA . ARG A 1 100 ? 10.686 -6.692 -26.960 1.00 92.00 100 ARG A CA 1
ATOM 781 C C . ARG A 1 100 ? 11.073 -5.527 -27.864 1.00 92.00 100 ARG A C 1
ATOM 783 O O . ARG A 1 100 ? 11.394 -4.469 -27.336 1.00 92.00 100 ARG A O 1
ATOM 790 N N . MET A 1 101 ? 11.042 -5.701 -29.185 1.00 94.31 101 MET A N 1
ATOM 791 C CA . MET A 1 101 ? 11.391 -4.639 -30.136 1.00 94.31 101 MET A CA 1
ATOM 792 C C . MET A 1 101 ? 10.397 -3.476 -30.073 1.00 94.31 101 MET A C 1
ATOM 794 O O . MET A 1 101 ? 10.804 -2.336 -29.854 1.00 94.31 101 MET A O 1
ATOM 798 N N . GLU A 1 102 ? 9.096 -3.761 -30.196 1.00 95.56 102 GLU A N 1
ATOM 799 C CA . GLU A 1 102 ? 8.051 -2.734 -30.109 1.00 95.56 102 GLU A CA 1
ATOM 800 C C . GLU A 1 102 ? 8.036 -2.079 -28.722 1.00 95.56 102 GLU A C 1
ATOM 802 O O . GLU A 1 102 ? 7.953 -0.856 -28.609 1.00 95.56 102 GLU A O 1
ATOM 807 N N . GLY A 1 103 ? 8.178 -2.875 -27.657 1.00 95.00 103 GLY A N 1
ATOM 808 C CA . GLY A 1 103 ? 8.229 -2.367 -26.290 1.00 95.00 103 GLY A CA 1
ATOM 809 C C . GLY A 1 103 ? 9.427 -1.449 -26.049 1.00 95.00 103 GLY A C 1
ATOM 810 O O . GLY A 1 103 ? 9.259 -0.383 -25.463 1.00 95.00 103 GLY A O 1
ATOM 811 N N . ALA A 1 104 ? 10.619 -1.820 -26.523 1.00 95.31 104 ALA A N 1
ATOM 812 C CA . ALA A 1 104 ? 11.815 -0.991 -26.400 1.00 95.31 104 ALA A CA 1
ATOM 813 C C . ALA A 1 104 ? 11.672 0.333 -27.160 1.00 95.31 104 ALA A C 1
ATOM 815 O O . ALA A 1 104 ? 12.000 1.377 -26.603 1.00 95.31 104 ALA A O 1
ATOM 816 N N . ALA A 1 105 ? 11.130 0.309 -28.383 1.00 97.31 105 ALA A N 1
ATOM 817 C CA . ALA A 1 105 ? 10.892 1.521 -29.165 1.00 97.31 105 ALA A CA 1
ATOM 818 C C . ALA A 1 105 ? 9.974 2.504 -28.419 1.00 97.31 105 ALA A C 1
ATOM 820 O O . ALA A 1 105 ? 10.335 3.666 -28.237 1.00 97.31 105 ALA A O 1
ATOM 821 N N . LEU A 1 106 ? 8.836 2.019 -27.908 1.00 97.62 106 LEU A N 1
ATOM 822 C CA . LEU A 1 106 ? 7.886 2.833 -27.142 1.00 97.62 106 LEU A CA 1
ATOM 823 C C . LEU A 1 106 ? 8.502 3.382 -25.849 1.00 97.62 106 LEU A C 1
ATOM 825 O O . LEU A 1 106 ? 8.370 4.571 -25.560 1.00 97.62 106 LEU A O 1
ATOM 829 N N . VAL A 1 107 ? 9.222 2.541 -25.098 1.00 97.19 107 VAL A N 1
ATOM 830 C CA . VAL A 1 107 ? 9.932 2.962 -23.881 1.00 97.19 107 VAL A CA 1
ATOM 831 C C . VAL A 1 107 ? 10.947 4.063 -24.197 1.00 97.19 107 VAL A C 1
ATOM 833 O O . VAL A 1 107 ? 10.965 5.075 -23.502 1.00 97.19 107 VAL A O 1
ATOM 836 N N . CYS A 1 108 ? 11.750 3.919 -25.254 1.00 96.88 108 CYS A N 1
ATOM 837 C CA . CYS A 1 108 ? 12.705 4.947 -25.674 1.00 96.88 108 CYS A CA 1
ATOM 838 C C . CYS A 1 108 ? 12.006 6.264 -26.042 1.00 96.88 108 CYS A C 1
ATOM 840 O O . CYS A 1 108 ? 12.435 7.329 -25.598 1.00 96.88 108 CYS A O 1
ATOM 842 N N . THR A 1 109 ? 10.903 6.204 -26.796 1.00 97.56 109 THR A N 1
ATOM 843 C CA . THR A 1 109 ? 10.101 7.388 -27.135 1.00 97.56 109 THR A CA 1
ATOM 844 C C . THR A 1 109 ? 9.575 8.091 -25.884 1.00 97.56 109 THR A C 1
ATOM 846 O O . THR A 1 109 ? 9.677 9.313 -25.772 1.00 97.56 109 THR A O 1
ATOM 849 N N . ASN A 1 110 ? 9.041 7.343 -24.920 1.00 97.50 110 ASN A N 1
ATOM 850 C CA . ASN A 1 110 ? 8.479 7.925 -23.703 1.00 97.50 110 ASN A CA 1
ATOM 851 C C . ASN A 1 110 ? 9.561 8.483 -22.774 1.00 97.50 110 ASN A C 1
ATOM 853 O O . ASN A 1 110 ? 9.392 9.582 -22.250 1.00 97.50 110 ASN A O 1
ATOM 857 N N . ILE A 1 111 ? 10.697 7.794 -22.623 1.00 96.81 111 ILE A N 1
ATOM 858 C CA . ILE A 1 111 ? 11.846 8.318 -21.870 1.00 96.81 111 ILE A CA 1
ATOM 859 C C . ILE A 1 111 ? 12.353 9.614 -22.512 1.00 96.81 111 ILE A C 1
ATOM 861 O O . ILE A 1 111 ? 12.594 10.585 -21.800 1.00 96.81 111 ILE A O 1
ATOM 865 N N . SER A 1 112 ? 12.452 9.679 -23.844 1.00 96.19 112 SER A N 1
ATOM 866 C CA . SER A 1 112 ? 12.829 10.911 -24.549 1.00 96.19 112 SER A CA 1
ATOM 867 C C . SER A 1 112 ? 11.886 12.072 -24.205 1.00 96.19 112 SER A C 1
ATOM 869 O O . SER A 1 112 ? 12.350 13.145 -23.819 1.00 96.19 112 SER A O 1
ATOM 871 N N . LYS A 1 113 ? 10.565 11.843 -24.240 1.00 94.25 113 LYS A N 1
ATOM 872 C CA . LYS A 1 113 ? 9.567 12.844 -23.827 1.00 94.25 113 LYS A CA 1
ATOM 873 C C . LYS A 1 113 ? 9.750 13.279 -22.367 1.00 94.25 113 LYS A C 1
ATOM 875 O O . LYS A 1 113 ? 9.708 14.475 -22.094 1.00 94.25 113 LYS A O 1
ATOM 880 N N . MET A 1 114 ? 9.989 12.339 -21.448 1.00 93.00 114 MET A N 1
ATOM 881 C CA . MET A 1 114 ? 10.234 12.642 -20.030 1.00 93.00 114 MET A CA 1
ATOM 882 C C . MET A 1 114 ? 11.483 13.498 -19.823 1.00 93.00 114 MET A C 1
ATOM 884 O O . MET A 1 114 ? 11.450 14.439 -19.037 1.00 93.00 114 MET A O 1
ATOM 888 N N . LEU A 1 115 ? 12.581 13.190 -20.518 1.00 91.19 115 LEU A N 1
ATOM 889 C CA . LEU A 1 115 ? 13.821 13.962 -20.423 1.00 91.19 115 LEU A CA 1
ATOM 890 C C . LEU A 1 115 ? 13.639 15.383 -20.949 1.00 91.19 115 LEU A C 1
ATOM 892 O O . LEU A 1 115 ? 14.097 16.329 -20.315 1.00 91.19 115 LEU A O 1
ATOM 896 N N . LEU A 1 116 ? 12.936 15.544 -22.074 1.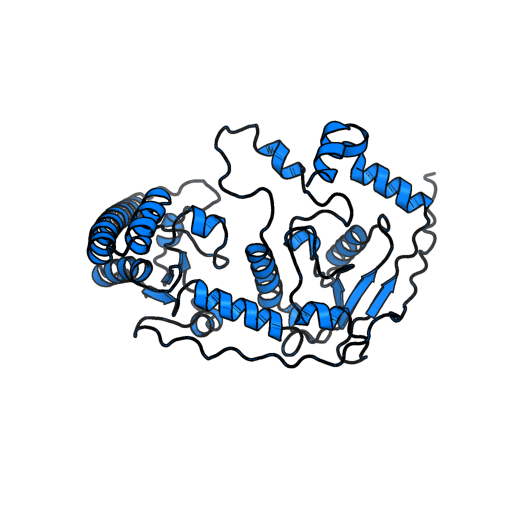00 90.88 116 LEU A N 1
ATOM 897 C CA . LEU A 1 116 ? 12.603 16.867 -22.600 1.00 90.88 116 LEU A CA 1
ATOM 898 C C . LEU A 1 116 ? 11.777 17.669 -21.593 1.00 90.88 116 LEU A C 1
ATOM 900 O O . LEU A 1 116 ? 12.049 18.850 -21.394 1.00 90.88 116 LEU A O 1
ATOM 904 N N . GLU A 1 117 ? 10.817 17.030 -20.924 1.00 87.19 117 GLU A N 1
ATOM 905 C CA . GLU A 1 117 ? 10.029 17.688 -19.885 1.00 87.19 117 GLU A CA 1
ATOM 906 C C . GLU A 1 117 ? 10.874 18.062 -18.662 1.00 87.19 117 GLU A C 1
ATOM 908 O O . GLU A 1 117 ? 10.809 19.196 -18.197 1.00 87.19 117 GLU A O 1
ATOM 913 N N . LEU A 1 118 ? 11.760 17.176 -18.199 1.00 83.88 118 LEU A N 1
ATOM 914 C CA . LEU A 1 118 ? 12.711 17.491 -17.129 1.00 83.88 118 LEU A CA 1
ATOM 915 C C . LEU A 1 118 ? 13.617 18.674 -17.482 1.00 83.88 118 LEU A C 1
ATOM 917 O O . LEU A 1 118 ? 13.852 19.541 -16.640 1.00 83.88 118 LEU A O 1
ATOM 921 N N . CYS A 1 119 ? 14.102 18.740 -18.723 1.00 84.25 119 CYS A N 1
ATOM 922 C CA . CYS A 1 119 ? 14.882 19.873 -19.211 1.00 84.25 119 CYS A CA 1
ATOM 923 C C . CYS A 1 119 ? 14.061 21.166 -19.195 1.00 84.25 119 CYS A C 1
ATOM 925 O O . CYS A 1 119 ? 14.542 22.173 -18.676 1.00 84.25 119 CYS A O 1
ATOM 927 N N . ARG A 1 120 ? 12.815 21.143 -19.693 1.00 82.56 120 ARG A N 1
ATOM 928 C CA . ARG A 1 120 ? 11.920 22.312 -19.649 1.00 82.56 120 ARG A CA 1
ATOM 929 C C . ARG A 1 120 ? 11.709 22.794 -18.222 1.00 82.56 120 ARG A C 1
ATOM 931 O O . ARG A 1 120 ? 11.933 23.967 -17.955 1.00 82.56 120 ARG A O 1
ATOM 938 N N . GLN A 1 121 ? 11.374 21.886 -17.308 1.00 75.50 121 GLN A N 1
ATOM 939 C CA . GLN A 1 121 ? 11.122 22.203 -15.902 1.00 75.50 121 GLN A CA 1
ATOM 940 C C . GLN A 1 121 ? 12.371 22.741 -15.186 1.00 75.50 121 GLN A C 1
ATOM 942 O O . GLN A 1 121 ? 12.235 23.538 -14.260 1.00 75.50 121 GLN A O 1
ATOM 947 N N . ARG A 1 122 ? 13.583 22.336 -15.587 1.00 74.62 122 ARG A N 1
ATOM 948 C CA . ARG A 1 122 ? 14.840 22.892 -15.053 1.00 74.62 122 ARG A CA 1
ATOM 949 C C . ARG A 1 122 ? 15.156 24.290 -15.586 1.00 74.62 122 ARG A C 1
ATOM 951 O O . ARG A 1 122 ? 15.723 25.088 -14.853 1.00 74.62 122 ARG A O 1
ATOM 958 N N . ILE A 1 123 ? 14.821 24.570 -16.846 1.00 72.06 123 ILE A N 1
ATOM 959 C CA . ILE A 1 123 ? 15.094 25.864 -17.493 1.00 72.06 123 ILE A CA 1
ATOM 960 C C . ILE A 1 123 ? 14.036 26.901 -17.108 1.00 72.06 123 ILE A C 1
ATOM 962 O O . ILE A 1 123 ? 14.351 28.068 -16.883 1.00 72.06 123 ILE A O 1
ATOM 966 N N . SER A 1 124 ? 12.770 26.494 -17.028 1.00 65.44 124 SER A N 1
ATOM 967 C CA . SER A 1 124 ? 11.703 27.372 -16.578 1.00 65.44 124 SER A CA 1
ATOM 968 C C . SER A 1 124 ? 11.792 27.520 -15.058 1.00 65.44 124 SER A C 1
ATOM 970 O O . SER A 1 124 ? 11.428 26.596 -14.331 1.00 65.44 124 SER A O 1
ATOM 972 N N . ASN A 1 125 ? 12.147 28.709 -14.563 1.00 58.41 125 ASN A N 1
ATOM 973 C CA . ASN A 1 125 ? 11.942 29.123 -13.160 1.00 58.41 125 ASN A CA 1
ATOM 974 C C . ASN A 1 125 ? 10.445 29.204 -12.772 1.00 58.41 125 ASN A C 1
ATOM 976 O O . ASN A 1 125 ? 10.074 29.848 -11.794 1.00 58.41 125 ASN A O 1
ATOM 980 N N . TYR A 1 126 ? 9.568 28.593 -13.569 1.00 54.88 126 TYR A N 1
ATOM 981 C CA . TYR A 1 126 ? 8.136 28.561 -13.371 1.00 54.88 126 TYR A CA 1
ATOM 982 C C . TYR A 1 126 ? 7.824 27.555 -12.263 1.00 54.88 126 TYR A C 1
ATOM 984 O O . TYR A 1 126 ? 7.840 26.335 -12.463 1.00 54.88 126 TYR A O 1
ATOM 992 N N . VAL A 1 127 ? 7.605 28.092 -11.068 1.00 55.62 127 VAL A N 1
ATOM 993 C CA . VAL A 1 127 ? 6.986 27.381 -9.954 1.00 55.62 127 VAL A CA 1
ATOM 994 C C . VAL A 1 127 ? 5.488 27.460 -10.200 1.00 55.62 127 VAL A C 1
ATOM 996 O O . VAL A 1 127 ? 4.927 28.553 -10.215 1.00 55.62 127 VAL A O 1
ATOM 999 N N . SER A 1 128 ? 4.841 26.324 -10.457 1.00 53.28 128 SER A N 1
ATOM 1000 C CA . SER A 1 128 ? 3.384 26.316 -10.510 1.00 53.28 128 SER A CA 1
ATOM 1001 C C . SER A 1 128 ? 2.842 26.617 -9.104 1.00 53.28 128 SER A C 1
ATOM 1003 O O . SER A 1 128 ? 3.306 26.042 -8.123 1.00 53.28 128 SER A O 1
ATOM 1005 N N . GLU A 1 129 ? 1.864 27.520 -8.971 1.00 49.91 129 GLU A N 1
ATOM 1006 C CA . GLU A 1 129 ? 1.210 27.838 -7.681 1.00 49.91 129 GLU A CA 1
ATOM 1007 C C . GLU A 1 129 ? 0.296 26.698 -7.168 1.00 49.91 129 GLU A C 1
ATOM 1009 O O . GLU A 1 129 ? -0.427 26.841 -6.179 1.00 49.91 129 GLU A O 1
ATOM 1014 N N . SER A 1 130 ? 0.320 25.534 -7.825 1.00 50.19 130 SER A N 1
ATOM 1015 C CA . SER A 1 130 ? -0.405 24.342 -7.399 1.00 50.19 130 SER A CA 1
ATOM 1016 C C . SER A 1 130 ? 0.217 23.770 -6.123 1.00 50.19 130 SER A C 1
ATOM 1018 O O . SER A 1 130 ? 1.374 23.360 -6.096 1.00 50.19 130 SER A O 1
ATOM 1020 N N . LYS A 1 131 ? -0.589 23.647 -5.059 1.00 47.91 131 LYS A N 1
ATOM 1021 C CA . LYS A 1 131 ? -0.200 22.979 -3.799 1.00 47.91 131 LYS A CA 1
ATOM 1022 C C . LYS A 1 131 ? 0.167 21.495 -3.972 1.00 47.91 131 LYS A C 1
ATOM 1024 O O . LYS A 1 131 ? 0.744 20.912 -3.056 1.00 47.91 131 LYS A O 1
ATOM 1029 N N . SER A 1 132 ? -0.164 20.876 -5.109 1.00 52.84 132 SER A N 1
ATOM 1030 C CA . SER A 1 132 ? 0.305 19.536 -5.467 1.00 52.84 132 SER A CA 1
ATOM 1031 C C . SER A 1 132 ? 1.464 19.660 -6.447 1.00 52.84 132 SER A C 1
ATOM 1033 O O . SER A 1 132 ? 1.255 20.036 -7.602 1.00 52.84 132 SER A O 1
ATOM 1035 N N . LEU A 1 133 ? 2.675 19.358 -5.970 1.00 59.59 133 LEU A N 1
ATOM 1036 C CA . LEU A 1 133 ? 3.858 19.313 -6.820 1.00 59.59 133 LEU A CA 1
ATOM 1037 C C . LEU A 1 133 ? 3.693 18.176 -7.833 1.00 59.59 133 LEU A C 1
ATOM 1039 O O . LEU A 1 133 ? 3.544 17.008 -7.457 1.00 59.59 133 LEU A O 1
ATOM 1043 N N . SER A 1 134 ? 3.756 18.516 -9.114 1.00 76.19 134 SER A N 1
ATOM 1044 C CA . SER A 1 134 ? 3.826 17.557 -10.209 1.00 76.19 134 SER A CA 1
ATOM 1045 C C . SER A 1 134 ? 4.955 16.533 -9.975 1.00 76.19 134 SER A C 1
ATOM 1047 O O . SER A 1 134 ? 5.966 16.834 -9.326 1.00 76.19 134 SER A O 1
ATOM 1049 N N . PRO A 1 135 ? 4.850 15.309 -10.529 1.00 78.06 135 PRO A N 1
ATOM 1050 C CA . PRO A 1 135 ? 5.926 14.319 -10.452 1.00 78.06 135 PRO A CA 1
ATOM 1051 C C . PRO A 1 135 ? 7.304 14.869 -10.860 1.00 78.06 135 PRO A C 1
ATOM 1053 O O . PRO A 1 135 ? 8.314 14.521 -10.250 1.00 78.06 135 PRO A O 1
ATOM 1056 N N . PHE A 1 136 ? 7.339 15.764 -11.852 1.00 80.25 136 PHE A N 1
ATOM 1057 C CA . PHE A 1 136 ? 8.559 16.389 -12.364 1.00 80.25 136 PHE A CA 1
ATOM 1058 C C . PHE A 1 136 ? 9.122 17.474 -11.436 1.00 80.25 136 PHE A C 1
ATOM 1060 O O . PHE A 1 136 ? 10.340 17.597 -11.314 1.00 80.25 136 PHE A O 1
ATOM 1067 N N . GLU A 1 137 ? 8.274 18.209 -10.716 1.00 78.81 137 GLU A N 1
ATOM 1068 C CA . GLU A 1 137 ? 8.715 19.160 -9.690 1.00 78.81 137 GLU A CA 1
ATOM 1069 C C . GLU A 1 137 ? 9.502 18.471 -8.576 1.00 78.81 137 GLU A C 1
ATOM 1071 O O . GLU A 1 137 ? 10.549 18.969 -8.162 1.00 78.81 137 GLU A O 1
ATOM 1076 N N . ARG A 1 138 ? 9.068 17.276 -8.153 1.00 81.25 138 ARG A N 1
ATOM 1077 C CA . ARG A 1 138 ? 9.786 16.478 -7.143 1.00 81.25 138 ARG A CA 1
ATOM 1078 C C . ARG A 1 138 ? 11.172 16.017 -7.607 1.00 81.25 138 ARG A C 1
ATOM 1080 O O . ARG A 1 138 ? 11.997 15.678 -6.766 1.00 81.25 138 ARG A O 1
ATOM 1087 N N . LEU A 1 139 ? 11.445 16.015 -8.914 1.00 84.94 139 LEU A N 1
ATOM 1088 C CA . LEU A 1 139 ? 12.756 15.680 -9.479 1.00 84.94 139 LEU A CA 1
ATOM 1089 C C . LEU A 1 139 ? 13.707 16.884 -9.581 1.00 84.94 139 LEU A C 1
ATOM 1091 O O . LEU A 1 139 ? 14.908 16.677 -9.757 1.00 84.94 139 LEU A O 1
ATOM 1095 N N . ARG A 1 140 ? 13.218 18.128 -9.441 1.00 81.06 140 ARG A N 1
ATOM 1096 C CA . ARG A 1 140 ? 14.048 19.347 -9.548 1.00 81.06 140 ARG A CA 1
ATOM 1097 C C . ARG A 1 140 ? 15.138 19.429 -8.482 1.00 81.06 140 ARG A C 1
ATOM 1099 O O . ARG A 1 140 ? 16.223 19.919 -8.772 1.00 81.06 140 ARG A O 1
ATOM 1106 N N . SER A 1 141 ? 14.873 18.917 -7.280 1.00 82.62 141 SER A N 1
ATOM 1107 C CA . SER A 1 141 ? 15.848 18.874 -6.182 1.00 82.62 141 SER A CA 1
ATOM 1108 C C . SER A 1 141 ? 16.953 17.832 -6.382 1.00 82.62 141 SER A C 1
ATOM 1110 O O . SER A 1 141 ? 17.799 17.680 -5.508 1.00 82.62 141 SER A O 1
ATOM 1112 N N . ASN A 1 142 ? 16.954 17.118 -7.515 1.00 85.56 142 ASN A N 1
ATOM 1113 C CA . ASN A 1 142 ? 17.863 16.015 -7.807 1.00 85.56 142 ASN A CA 1
ATOM 1114 C C . ASN A 1 142 ? 17.936 15.011 -6.642 1.00 85.56 142 ASN A C 1
ATOM 1116 O O . ASN A 1 142 ? 19.020 14.772 -6.117 1.00 85.56 142 ASN A O 1
ATOM 1120 N N . PRO A 1 143 ? 16.815 14.430 -6.184 1.00 89.94 143 PRO A N 1
ATOM 1121 C CA . PRO A 1 143 ? 16.869 13.452 -5.106 1.00 89.94 143 PRO A CA 1
ATOM 1122 C C . PRO A 1 143 ? 17.513 12.148 -5.593 1.00 89.94 143 PRO A C 1
ATOM 1124 O O . PRO A 1 143 ? 17.439 11.813 -6.777 1.00 89.94 143 PRO A O 1
ATOM 1127 N N . SER A 1 144 ? 18.075 11.359 -4.676 1.00 90.94 144 SER A N 1
ATOM 1128 C CA . SER A 1 144 ? 18.339 9.940 -4.948 1.00 90.94 144 SER A CA 1
ATOM 1129 C C . SER A 1 144 ? 17.042 9.258 -5.392 1.00 90.94 144 SER A C 1
ATOM 1131 O O . SER A 1 144 ? 15.984 9.531 -4.824 1.00 90.94 144 SER A O 1
ATOM 1133 N N . LEU A 1 145 ? 17.096 8.370 -6.384 1.00 92.56 145 LEU A N 1
ATOM 1134 C CA . LEU A 1 145 ? 15.911 7.726 -6.959 1.00 92.56 145 LEU A CA 1
ATOM 1135 C C . LEU A 1 145 ? 15.876 6.236 -6.626 1.00 92.56 145 LEU A C 1
ATOM 1137 O O . LEU A 1 145 ? 16.885 5.549 -6.751 1.00 92.56 145 LEU A O 1
ATOM 1141 N N . LEU A 1 146 ? 14.700 5.715 -6.274 1.00 93.12 146 LEU A N 1
ATOM 1142 C CA . LEU A 1 146 ? 14.425 4.278 -6.237 1.00 93.12 146 LEU A CA 1
ATOM 1143 C C . LEU A 1 146 ? 13.355 3.952 -7.279 1.00 93.12 146 LEU A C 1
ATOM 1145 O O . LEU A 1 146 ? 12.165 4.186 -7.061 1.00 93.12 146 LEU A O 1
ATOM 1149 N N . ILE A 1 147 ? 13.781 3.390 -8.405 1.00 95.19 147 ILE A N 1
ATOM 1150 C CA . ILE A 1 147 ? 12.925 3.119 -9.559 1.00 95.19 147 ILE A CA 1
ATOM 1151 C C . ILE A 1 147 ? 12.448 1.668 -9.528 1.00 95.19 147 ILE A C 1
ATOM 1153 O O . ILE A 1 147 ? 13.236 0.730 -9.362 1.00 95.19 147 ILE A O 1
ATOM 1157 N N . TYR A 1 148 ? 11.150 1.454 -9.743 1.00 95.06 148 TYR A N 1
ATOM 1158 C CA . TYR A 1 148 ? 10.584 0.114 -9.823 1.00 95.06 148 TYR A CA 1
ATOM 1159 C C . TYR A 1 148 ? 9.549 -0.038 -10.933 1.00 95.06 148 TYR A C 1
ATOM 1161 O O . TYR A 1 148 ? 8.865 0.891 -11.344 1.00 95.06 148 TYR A O 1
ATOM 1169 N N . CYS A 1 149 ? 9.418 -1.275 -11.403 1.00 93.81 149 CYS A N 1
ATOM 1170 C CA . CYS A 1 149 ? 8.277 -1.732 -12.187 1.00 93.81 149 CYS A CA 1
ATOM 1171 C C . CYS A 1 149 ? 7.673 -2.974 -11.512 1.00 93.81 149 CYS A C 1
ATOM 1173 O O . CYS A 1 149 ? 8.057 -3.323 -10.397 1.00 93.81 149 CYS A O 1
ATOM 1175 N N . TRP A 1 150 ? 6.769 -3.703 -12.178 1.00 87.06 150 TRP A N 1
ATOM 1176 C CA . TRP A 1 150 ? 6.105 -4.870 -11.572 1.00 87.06 150 TRP A CA 1
ATOM 1177 C C . TRP A 1 150 ? 7.070 -5.929 -11.001 1.00 87.06 150 TRP A C 1
ATOM 1179 O O . TRP A 1 150 ? 6.851 -6.421 -9.898 1.00 87.06 150 TRP A O 1
ATOM 1189 N N . ARG A 1 151 ? 8.142 -6.271 -11.733 1.00 81.38 151 ARG A N 1
ATOM 1190 C CA . ARG A 1 151 ? 9.109 -7.337 -11.377 1.00 81.38 151 ARG A CA 1
ATOM 1191 C C . ARG A 1 151 ? 10.563 -6.859 -11.265 1.00 81.38 151 ARG A C 1
ATOM 1193 O O . ARG A 1 151 ? 11.455 -7.686 -11.164 1.00 81.38 151 ARG A O 1
ATOM 1200 N N . GLY A 1 152 ? 10.819 -5.551 -11.346 1.00 80.88 152 GLY A N 1
ATOM 1201 C CA . GLY A 1 152 ? 12.193 -5.023 -11.380 1.00 80.88 152 GLY A CA 1
ATOM 1202 C C . GLY A 1 152 ? 12.970 -5.436 -12.641 1.00 80.88 152 GLY A C 1
ATOM 1203 O O . GLY A 1 152 ? 14.176 -5.630 -12.590 1.00 80.88 152 GLY A O 1
ATOM 1204 N N . GLY A 1 153 ? 12.262 -5.634 -13.759 1.00 83.25 153 GLY A N 1
ATOM 1205 C CA . GLY A 1 153 ? 12.830 -6.079 -15.034 1.00 83.25 153 GLY A CA 1
ATOM 1206 C C . GLY A 1 153 ? 13.171 -4.930 -15.988 1.00 83.25 153 GLY A C 1
ATOM 1207 O O . GLY A 1 153 ? 13.512 -3.825 -15.570 1.00 83.25 153 GLY A O 1
ATOM 1208 N N . GLN A 1 154 ? 13.021 -5.188 -17.291 1.00 87.50 154 GLN A N 1
ATOM 1209 C CA . GLN A 1 154 ? 13.440 -4.277 -18.366 1.00 87.50 154 GLN A CA 1
ATOM 1210 C C . GLN A 1 154 ? 12.843 -2.866 -18.247 1.00 87.50 154 GLN A C 1
ATOM 1212 O O . GLN A 1 154 ? 13.587 -1.906 -18.358 1.00 87.50 154 GLN A O 1
ATOM 1217 N N . ARG A 1 155 ? 11.547 -2.726 -17.921 1.00 92.25 155 ARG A N 1
ATOM 1218 C CA . ARG A 1 155 ? 10.867 -1.415 -17.822 1.00 92.25 155 ARG A CA 1
ATOM 1219 C C . ARG A 1 155 ? 11.578 -0.426 -16.889 1.00 92.25 155 ARG A C 1
ATOM 1221 O O . ARG A 1 155 ? 11.878 0.689 -17.293 1.00 92.25 155 ARG A O 1
ATOM 1228 N N . SER A 1 156 ? 11.857 -0.834 -15.649 1.00 93.00 156 SER A N 1
ATOM 1229 C CA . SER A 1 156 ? 12.562 0.019 -14.680 1.00 93.00 156 SER A CA 1
ATOM 1230 C C . SER A 1 156 ? 14.039 0.173 -15.022 1.00 93.00 156 SER A C 1
ATOM 1232 O O . SER A 1 156 ? 14.586 1.258 -14.853 1.00 93.00 156 SER A O 1
ATOM 1234 N N . LYS A 1 157 ? 14.670 -0.890 -15.543 1.00 93.50 157 LYS A N 1
ATOM 1235 C CA . LYS A 1 157 ? 16.077 -0.851 -15.951 1.00 93.50 157 LYS A CA 1
ATOM 1236 C C . LYS A 1 157 ? 16.314 0.161 -17.074 1.00 93.50 157 LYS A C 1
ATOM 1238 O O . LYS A 1 157 ? 17.285 0.890 -16.992 1.00 93.50 157 LYS A O 1
ATOM 1243 N N . SER A 1 158 ? 15.426 0.255 -18.063 1.00 94.56 158 SER A N 1
ATOM 1244 C CA . SER A 1 158 ? 15.563 1.195 -19.181 1.00 94.56 158 SER A CA 1
ATOM 1245 C C . SER A 1 158 ? 15.652 2.649 -18.718 1.00 94.56 158 SER A C 1
ATOM 1247 O O . SER A 1 158 ? 16.588 3.343 -19.103 1.00 94.56 158 SER A O 1
ATOM 1249 N N . LEU A 1 159 ? 14.729 3.102 -17.859 1.00 95.50 159 LEU A N 1
ATOM 1250 C CA . LEU A 1 159 ? 14.781 4.469 -17.330 1.00 95.50 159 LEU A CA 1
ATOM 1251 C C . LEU A 1 159 ? 16.017 4.680 -16.448 1.00 95.50 159 LEU A C 1
ATOM 1253 O O . LEU A 1 159 ? 16.701 5.686 -16.601 1.00 95.50 159 LEU A O 1
ATOM 1257 N N . ALA A 1 160 ? 16.323 3.725 -15.564 1.00 94.19 160 ALA A N 1
ATOM 1258 C CA . ALA A 1 160 ? 17.488 3.822 -14.689 1.00 94.19 160 ALA A CA 1
ATOM 1259 C C . ALA A 1 160 ? 18.797 3.926 -15.483 1.00 94.19 160 ALA A C 1
ATOM 1261 O O . ALA A 1 160 ? 19.599 4.803 -15.198 1.00 94.19 160 ALA A O 1
ATOM 1262 N N . THR A 1 161 ? 18.977 3.089 -16.510 1.00 94.56 161 THR A N 1
ATOM 1263 C CA . THR A 1 161 ? 20.145 3.134 -17.396 1.00 94.56 161 THR A CA 1
ATOM 1264 C C . THR A 1 161 ? 20.263 4.497 -18.059 1.00 94.56 161 THR A C 1
ATOM 1266 O O . THR A 1 161 ? 21.302 5.123 -17.928 1.00 94.56 161 THR A O 1
ATOM 1269 N N . VAL A 1 162 ? 19.205 5.002 -18.699 1.00 95.62 162 VAL A N 1
ATOM 1270 C CA . VAL A 1 162 ? 19.279 6.309 -19.369 1.00 95.62 162 VAL A CA 1
ATOM 1271 C C . VAL A 1 162 ? 19.630 7.425 -18.382 1.00 95.62 162 VAL A C 1
ATOM 1273 O O . VAL A 1 162 ? 20.495 8.237 -18.686 1.00 95.62 162 VAL A O 1
ATOM 1276 N N . LEU A 1 163 ? 19.016 7.453 -17.194 1.00 93.75 163 LEU A N 1
ATOM 1277 C CA . LEU A 1 163 ? 19.325 8.457 -16.170 1.00 93.75 163 LEU A CA 1
ATOM 1278 C C . LEU A 1 163 ? 20.769 8.352 -15.655 1.00 93.75 163 LEU A C 1
ATOM 1280 O O . LEU A 1 163 ? 21.409 9.376 -15.429 1.00 93.75 163 LEU A O 1
ATOM 1284 N N . SER A 1 164 ? 21.295 7.138 -15.484 1.00 92.06 164 SER A N 1
ATOM 1285 C CA . SER A 1 164 ? 22.691 6.928 -15.096 1.00 92.06 164 SER A CA 1
ATOM 1286 C C . SER A 1 164 ? 23.668 7.381 -16.185 1.00 92.06 164 SER A C 1
ATOM 1288 O O . SER A 1 164 ? 24.616 8.093 -15.873 1.00 92.06 164 SER A O 1
ATOM 1290 N N . GLU A 1 165 ? 23.417 7.032 -17.450 1.00 93.75 165 GLU A N 1
ATOM 1291 C CA . GLU A 1 165 ? 24.294 7.372 -18.583 1.00 93.75 165 GLU A CA 1
ATOM 1292 C C . GLU A 1 165 ? 24.364 8.883 -18.850 1.00 93.75 165 GLU A C 1
ATOM 1294 O O . GLU A 1 165 ? 25.416 9.403 -19.207 1.00 93.75 165 GLU A O 1
ATOM 1299 N N . ILE A 1 166 ? 23.269 9.623 -18.635 1.00 91.94 166 ILE A N 1
ATOM 1300 C CA . ILE A 1 166 ? 23.281 11.094 -18.757 1.00 91.94 166 ILE A CA 1
ATOM 1301 C C . ILE A 1 166 ? 23.892 11.799 -17.534 1.00 91.94 166 ILE A C 1
ATOM 1303 O O . ILE A 1 166 ? 23.875 13.028 -17.473 1.00 91.94 166 ILE A O 1
ATOM 1307 N N . GLY A 1 167 ? 24.373 11.049 -16.538 1.00 90.25 167 GLY A N 1
ATOM 1308 C CA . GLY A 1 167 ? 24.957 11.603 -15.320 1.00 90.25 167 GLY A CA 1
ATOM 1309 C C . GLY A 1 167 ? 23.938 12.320 -14.434 1.00 90.25 167 GLY A C 1
ATOM 1310 O O . GLY A 1 167 ? 24.199 13.438 -13.987 1.00 90.25 167 GLY A O 1
ATOM 1311 N N . PHE A 1 168 ? 22.761 11.719 -14.193 1.00 90.31 168 PHE A N 1
ATOM 1312 C CA . PHE A 1 168 ? 21.797 12.285 -13.243 1.00 90.31 168 PHE A CA 1
ATOM 1313 C C . PHE A 1 168 ? 22.505 12.592 -11.903 1.00 90.31 168 PHE A C 1
ATOM 1315 O O . PHE A 1 168 ? 23.216 11.720 -11.404 1.00 90.31 168 PHE A O 1
ATOM 1322 N N . PRO A 1 169 ? 22.346 13.798 -11.312 1.00 86.94 169 PRO A N 1
ATOM 1323 C CA . PRO A 1 169 ? 23.270 14.278 -10.272 1.00 86.94 169 PRO A CA 1
ATOM 1324 C C . PRO A 1 169 ? 23.297 13.454 -8.981 1.00 86.94 169 PRO A C 1
ATOM 1326 O O . PRO A 1 169 ? 24.233 13.579 -8.197 1.00 86.94 169 PRO A O 1
ATOM 1329 N N . SER A 1 170 ? 22.271 12.634 -8.760 1.00 89.56 170 SER A N 1
ATOM 1330 C CA . SER A 1 170 ? 22.111 11.818 -7.561 1.00 89.56 170 SER A CA 1
ATOM 1331 C C . SER A 1 170 ? 21.989 10.333 -7.893 1.00 89.56 170 SER A C 1
ATOM 1333 O O . SER A 1 170 ? 21.617 9.976 -9.013 1.00 89.56 170 SER A O 1
ATOM 1335 N N . PRO A 1 171 ? 22.261 9.440 -6.925 1.00 90.00 171 PRO A N 1
ATOM 1336 C CA . PRO A 1 171 ? 22.198 8.002 -7.149 1.00 90.00 171 PRO A CA 1
ATOM 1337 C C . PRO A 1 171 ? 20.840 7.519 -7.675 1.00 90.00 171 PRO A C 1
ATOM 1339 O O . PRO A 1 171 ? 19.786 7.901 -7.163 1.00 90.00 171 PRO A O 1
ATOM 1342 N N . VAL A 1 172 ? 20.874 6.616 -8.659 1.00 91.62 172 VAL A N 1
ATOM 1343 C CA . VAL A 1 172 ? 19.689 5.964 -9.232 1.00 91.62 172 VAL A CA 1
ATOM 1344 C C . VAL A 1 172 ? 19.730 4.471 -8.916 1.00 91.62 172 VAL A C 1
ATOM 1346 O O . VAL A 1 172 ? 20.579 3.735 -9.416 1.00 91.62 172 VAL A O 1
ATOM 1349 N N . TYR A 1 173 ? 18.793 4.017 -8.090 1.00 90.25 173 TYR A N 1
ATOM 1350 C CA . TYR A 1 173 ? 18.674 2.633 -7.641 1.00 90.25 173 TYR A CA 1
ATOM 1351 C C . TYR A 1 173 ? 17.495 1.922 -8.301 1.00 90.25 173 TYR A C 1
ATOM 1353 O O . TYR A 1 173 ? 16.473 2.530 -8.628 1.00 90.25 173 TYR A O 1
ATOM 1361 N N . LEU A 1 174 ? 17.603 0.598 -8.419 1.00 90.69 174 LEU A N 1
ATOM 1362 C CA . LEU A 1 174 ? 16.489 -0.271 -8.798 1.00 90.69 174 LEU A CA 1
ATOM 1363 C C . LEU A 1 174 ? 15.925 -0.998 -7.575 1.00 90.69 174 LEU A C 1
ATOM 1365 O O . LEU A 1 174 ? 16.678 -1.493 -6.743 1.00 90.69 174 LEU A O 1
ATOM 1369 N N . LEU A 1 175 ? 14.604 -1.141 -7.478 1.00 88.62 175 LEU A N 1
ATOM 1370 C CA . LEU A 1 175 ? 14.015 -2.021 -6.465 1.00 88.62 175 LEU A CA 1
ATOM 1371 C C . LEU A 1 175 ? 14.172 -3.489 -6.885 1.00 88.62 175 LEU A C 1
ATOM 1373 O O . LEU A 1 175 ? 13.578 -3.924 -7.880 1.00 88.62 175 LEU A O 1
ATOM 1377 N N . VAL A 1 176 ? 14.924 -4.265 -6.099 1.00 82.12 176 VAL A N 1
ATOM 1378 C CA . VAL A 1 176 ? 15.121 -5.710 -6.319 1.00 82.12 176 VAL A CA 1
ATOM 1379 C C . VAL A 1 176 ? 13.767 -6.413 -6.393 1.00 82.12 176 VAL A C 1
ATOM 1381 O O . VAL A 1 176 ? 12.999 -6.368 -5.437 1.00 82.12 176 VAL A O 1
ATOM 1384 N N . GLY A 1 177 ? 13.458 -7.071 -7.515 1.00 81.19 177 GLY A N 1
ATOM 1385 C CA . GLY A 1 177 ? 12.195 -7.796 -7.723 1.00 81.19 177 GLY A CA 1
ATOM 1386 C C . GLY A 1 177 ? 10.945 -6.914 -7.900 1.00 81.19 177 GLY A C 1
ATOM 1387 O O . GLY A 1 177 ? 9.840 -7.442 -8.072 1.00 81.19 177 GLY A O 1
ATOM 1388 N N . GLY A 1 178 ? 11.110 -5.585 -7.912 1.00 88.38 178 GLY A N 1
ATOM 1389 C CA . GLY A 1 178 ? 10.067 -4.595 -8.177 1.00 88.38 178 GLY A CA 1
ATOM 1390 C C . GLY A 1 178 ? 8.912 -4.571 -7.173 1.00 88.38 178 GLY A C 1
ATOM 1391 O O . GLY A 1 178 ? 9.017 -5.021 -6.039 1.00 88.38 178 GLY A O 1
ATOM 1392 N N . TYR A 1 179 ? 7.760 -4.067 -7.611 1.00 89.75 179 TYR A N 1
ATOM 1393 C CA . TYR A 1 179 ? 6.559 -3.991 -6.773 1.00 89.75 179 TYR A CA 1
ATOM 1394 C C . TYR A 1 179 ? 6.128 -5.368 -6.229 1.00 89.75 179 TYR A C 1
ATOM 1396 O O . TYR A 1 179 ? 5.663 -5.476 -5.098 1.00 89.75 179 TYR A O 1
ATOM 1404 N N . ARG A 1 180 ? 6.325 -6.455 -6.991 1.00 83.88 180 ARG A N 1
ATOM 1405 C CA . ARG A 1 180 ? 5.973 -7.819 -6.561 1.00 83.88 180 ARG A CA 1
ATOM 1406 C C . ARG A 1 180 ? 6.771 -8.282 -5.338 1.00 83.88 180 ARG A C 1
ATOM 1408 O O . ARG A 1 180 ? 6.215 -9.001 -4.508 1.00 83.88 180 ARG A O 1
ATOM 1415 N N . SER A 1 181 ? 8.066 -7.979 -5.253 1.00 80.56 181 SER A N 1
ATOM 1416 C CA . SER A 1 181 ? 8.886 -8.375 -4.098 1.00 80.56 181 SER A CA 1
ATOM 1417 C C . SER A 1 181 ? 8.524 -7.547 -2.868 1.00 80.56 181 SER A C 1
ATOM 1419 O O . SER A 1 181 ? 8.314 -8.124 -1.803 1.00 80.56 181 SER A O 1
ATOM 1421 N N . TRP A 1 182 ? 8.342 -6.235 -3.040 1.00 84.88 182 TRP A N 1
ATOM 1422 C CA . TRP A 1 182 ? 7.839 -5.350 -1.994 1.00 84.88 182 TRP A CA 1
ATOM 1423 C C . TRP A 1 182 ? 6.495 -5.835 -1.461 1.00 84.88 182 TRP A C 1
ATOM 1425 O O . TRP A 1 182 ? 6.318 -5.978 -0.256 1.00 84.88 182 TRP A O 1
ATOM 1435 N N . ARG A 1 183 ? 5.578 -6.212 -2.357 1.00 84.00 183 ARG A N 1
ATOM 1436 C CA . ARG A 1 183 ? 4.269 -6.707 -1.947 1.00 84.00 183 ARG A CA 1
ATOM 1437 C C . ARG A 1 183 ? 4.349 -8.015 -1.165 1.00 84.00 183 ARG A C 1
ATOM 1439 O O . ARG A 1 183 ? 3.636 -8.189 -0.183 1.00 84.00 183 ARG A O 1
ATOM 1446 N N . ARG A 1 184 ? 5.229 -8.932 -1.579 1.00 80.19 184 ARG A N 1
ATOM 1447 C CA . ARG A 1 184 ? 5.501 -10.168 -0.828 1.00 80.19 184 ARG A CA 1
ATOM 1448 C C . ARG A 1 184 ? 6.044 -9.858 0.568 1.00 80.19 184 ARG A C 1
ATOM 1450 O O . ARG A 1 184 ? 5.628 -10.511 1.517 1.00 80.19 184 ARG A O 1
ATOM 1457 N N . LEU A 1 185 ? 6.949 -8.887 0.694 1.00 78.12 185 LEU A N 1
ATOM 1458 C CA . LEU A 1 185 ? 7.477 -8.452 1.988 1.00 78.12 185 LEU A CA 1
ATOM 1459 C C . LEU A 1 185 ? 6.375 -7.859 2.872 1.00 78.12 185 LEU A C 1
ATOM 1461 O O . LEU A 1 185 ? 6.264 -8.251 4.025 1.00 78.12 185 LEU A O 1
ATOM 1465 N N . LEU A 1 186 ? 5.542 -6.980 2.320 1.00 84.19 186 LEU A N 1
ATOM 1466 C CA . LEU A 1 186 ? 4.425 -6.362 3.026 1.00 84.19 186 LEU A CA 1
ATOM 1467 C C . LEU A 1 186 ? 3.458 -7.401 3.599 1.00 84.19 186 LEU A C 1
ATOM 1469 O O . LEU A 1 186 ? 3.140 -7.352 4.781 1.00 84.19 186 LEU A O 1
ATOM 1473 N N . LEU A 1 187 ? 3.035 -8.370 2.782 1.00 81.88 187 LEU A N 1
ATOM 1474 C CA . LEU A 1 187 ? 2.130 -9.435 3.224 1.00 81.88 187 LEU A CA 1
ATOM 1475 C C . LEU A 1 187 ? 2.762 -10.295 4.323 1.00 81.88 187 LEU A C 1
ATOM 1477 O O . LEU A 1 187 ? 2.138 -10.528 5.350 1.00 81.88 187 LEU A O 1
ATOM 1481 N N . ARG A 1 188 ? 4.035 -10.685 4.155 1.00 76.81 188 ARG A N 1
ATOM 1482 C CA . ARG A 1 188 ? 4.791 -11.402 5.200 1.00 76.81 188 ARG A CA 1
ATOM 1483 C C . ARG A 1 188 ? 4.833 -10.624 6.496 1.00 76.81 188 ARG A C 1
ATOM 1485 O O . ARG A 1 188 ? 4.706 -11.199 7.567 1.00 76.81 188 ARG A O 1
ATOM 1492 N N . GLN A 1 189 ? 5.085 -9.329 6.385 1.00 77.00 189 GLN A N 1
ATOM 1493 C CA . GLN A 1 189 ? 5.182 -8.458 7.528 1.00 77.00 189 GLN A CA 1
ATOM 1494 C C . GLN A 1 189 ? 3.834 -8.345 8.227 1.00 77.00 189 GLN A C 1
ATOM 1496 O O . GLN A 1 189 ? 3.815 -8.526 9.432 1.00 77.00 189 GLN A O 1
ATOM 1501 N N . LEU A 1 190 ? 2.723 -8.159 7.509 1.00 79.75 190 LEU A N 1
ATOM 1502 C CA . LEU A 1 190 ? 1.384 -8.198 8.102 1.00 79.75 190 LEU A CA 1
ATOM 1503 C C . LEU A 1 190 ? 1.122 -9.541 8.798 1.00 79.75 190 LEU A C 1
ATOM 1505 O O . LEU A 1 190 ? 0.669 -9.553 9.943 1.00 79.75 190 LEU A O 1
ATOM 1509 N N . ASP A 1 191 ? 1.452 -10.666 8.158 1.00 75.00 191 ASP A N 1
ATOM 1510 C CA . ASP A 1 191 ? 1.286 -12.011 8.732 1.00 75.00 191 ASP A CA 1
ATOM 1511 C C . ASP A 1 191 ? 2.246 -12.299 9.894 1.00 75.00 191 ASP A C 1
ATOM 1513 O O . ASP A 1 191 ? 1.994 -13.181 10.710 1.00 75.00 191 ASP A O 1
ATOM 1517 N N . ALA A 1 192 ? 3.329 -11.545 10.036 1.00 67.31 192 ALA A N 1
ATOM 1518 C CA . ALA A 1 192 ? 4.217 -11.630 11.190 1.00 67.31 192 ALA A CA 1
ATOM 1519 C C . ALA A 1 192 ? 3.880 -10.592 12.279 1.00 67.31 192 ALA A C 1
ATOM 1521 O O . ALA A 1 192 ? 4.236 -10.795 13.444 1.00 67.31 192 ALA A O 1
ATOM 1522 N N . TRP A 1 193 ? 3.204 -9.485 11.935 1.00 58.47 193 TRP A N 1
ATOM 1523 C CA . TRP A 1 193 ? 3.201 -8.267 12.755 1.00 58.47 193 TRP A CA 1
ATOM 1524 C C . TRP A 1 193 ? 2.523 -8.356 14.128 1.00 58.47 193 TRP A C 1
ATOM 1526 O O . TRP A 1 193 ? 2.907 -7.562 14.983 1.00 58.47 193 TRP A O 1
ATOM 1536 N N . PRO A 1 194 ? 1.661 -9.321 14.493 1.00 53.44 194 PRO A N 1
ATOM 1537 C CA . PRO A 1 194 ? 1.235 -9.374 15.882 1.00 53.44 194 PRO A CA 1
ATOM 1538 C C . PRO A 1 194 ? 2.222 -10.109 16.799 1.00 53.44 194 PRO A C 1
ATOM 1540 O O . PRO A 1 194 ? 1.938 -10.190 17.988 1.00 53.44 194 PRO A O 1
ATOM 1543 N N . ARG A 1 195 ? 3.353 -10.649 16.308 1.00 55.47 195 ARG A N 1
ATOM 1544 C CA . ARG A 1 195 ? 4.276 -11.455 17.139 1.00 55.47 195 ARG A CA 1
ATOM 1545 C C . ARG A 1 195 ? 5.573 -10.769 17.553 1.00 55.47 195 ARG A C 1
ATOM 1547 O O . ARG A 1 195 ? 6.128 -11.158 18.572 1.00 55.47 195 ARG A O 1
ATOM 1554 N N . TRP A 1 196 ? 6.070 -9.784 16.798 1.00 51.09 196 TRP A N 1
ATOM 1555 C CA . TRP A 1 196 ? 7.426 -9.244 17.026 1.00 51.09 196 TRP A CA 1
ATOM 1556 C C . TRP A 1 196 ? 7.517 -7.736 17.269 1.00 51.09 196 TRP A C 1
ATOM 1558 O O . TRP A 1 196 ? 8.553 -7.279 17.739 1.00 51.09 196 TRP A O 1
ATOM 1568 N N . LYS A 1 197 ? 6.478 -6.953 16.950 1.00 57.06 197 LYS A N 1
ATOM 1569 C CA . LYS A 1 197 ? 6.538 -5.483 17.069 1.00 57.06 197 LYS A CA 1
ATOM 1570 C C . LYS A 1 197 ? 5.303 -4.808 17.657 1.00 57.06 197 LYS A C 1
ATOM 1572 O O . LYS A 1 197 ? 5.423 -3.658 18.034 1.00 57.06 197 LYS A O 1
ATOM 1577 N N . MET A 1 198 ? 4.157 -5.483 17.750 1.00 65.94 198 MET A N 1
ATOM 1578 C CA . MET A 1 198 ? 2.974 -4.935 18.426 1.00 65.94 198 MET A CA 1
ATOM 1579 C C . MET A 1 198 ? 2.960 -5.421 19.869 1.00 65.94 198 MET A C 1
ATOM 1581 O O . MET A 1 198 ? 2.419 -6.482 20.162 1.00 65.94 198 MET A O 1
ATOM 1585 N N . THR A 1 199 ? 3.611 -4.705 20.769 1.00 67.56 199 THR A N 1
ATOM 1586 C CA . THR A 1 199 ? 3.687 -5.088 22.188 1.00 67.56 199 THR A CA 1
ATOM 1587 C C . THR A 1 199 ? 2.545 -4.505 23.019 1.00 67.56 199 THR A C 1
ATOM 1589 O O . THR A 1 199 ? 2.289 -5.014 24.102 1.00 67.56 199 THR A O 1
ATOM 1592 N N . GLY A 1 200 ? 1.835 -3.497 22.501 1.00 73.81 200 GLY A N 1
ATOM 1593 C CA . GLY A 1 200 ? 0.694 -2.876 23.173 1.00 73.81 200 GLY A CA 1
ATOM 1594 C C . GLY A 1 200 ? -0.515 -3.802 23.354 1.00 73.81 200 GLY A C 1
ATOM 1595 O O . GLY A 1 200 ? -0.725 -4.767 22.602 1.00 73.81 200 GLY A O 1
ATOM 1596 N N . GLN A 1 201 ? -1.334 -3.476 24.352 1.00 81.44 201 GLN A N 1
ATOM 1597 C CA . GLN A 1 201 ? -2.542 -4.218 24.698 1.00 81.44 201 GLN A CA 1
ATOM 1598 C C . GLN A 1 201 ? -3.702 -3.821 23.781 1.00 81.44 201 GLN A C 1
ATOM 1600 O O . GLN A 1 201 ? -4.014 -2.642 23.634 1.00 81.44 201 GLN A O 1
ATOM 1605 N N . PHE A 1 202 ? -4.379 -4.803 23.184 1.00 85.94 202 PHE A N 1
ATOM 1606 C CA . PHE A 1 202 ? -5.544 -4.542 22.339 1.00 85.94 202 PHE A CA 1
ATOM 1607 C C . PHE A 1 202 ? -6.827 -4.460 23.164 1.00 85.94 202 PHE A C 1
ATOM 1609 O O . PHE A 1 202 ? -7.078 -5.322 24.008 1.00 85.94 202 PHE A O 1
ATOM 1616 N N . TRP A 1 203 ? -7.652 -3.467 22.840 1.00 89.75 203 TRP A N 1
ATOM 1617 C CA . TRP A 1 203 ? -8.988 -3.233 23.369 1.00 89.75 203 TRP A CA 1
ATOM 1618 C C . TRP A 1 203 ? -9.987 -3.195 22.212 1.00 89.75 203 TRP A C 1
ATOM 1620 O O . TRP A 1 203 ? -10.018 -2.258 21.413 1.00 89.75 203 TRP A O 1
ATOM 1630 N N . VAL A 1 204 ? -10.799 -4.242 22.097 1.00 90.56 204 VAL A N 1
ATOM 1631 C CA . VAL A 1 204 ? -11.802 -4.373 21.041 1.00 90.56 204 VAL A CA 1
ATOM 1632 C C . VAL A 1 204 ? -13.126 -3.809 21.533 1.00 90.56 204 VAL A C 1
ATOM 1634 O O . VAL A 1 204 ? -13.787 -4.393 22.398 1.00 90.56 204 VAL A O 1
ATOM 1637 N N . VAL A 1 205 ? -13.547 -2.697 20.939 1.00 91.31 205 VAL A N 1
ATOM 1638 C CA . VAL A 1 205 ? -14.875 -2.125 21.156 1.00 91.31 205 VAL A CA 1
ATOM 1639 C C . VAL A 1 205 ? -15.893 -2.986 20.411 1.00 91.31 205 VAL A C 1
ATOM 1641 O O . VAL A 1 205 ? -15.863 -3.109 19.186 1.00 91.31 205 VAL A O 1
ATOM 1644 N N . SER A 1 206 ? -16.781 -3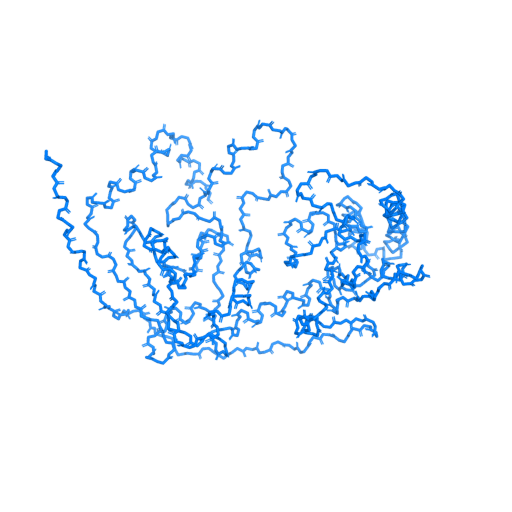.618 21.171 1.00 88.19 206 SER A N 1
ATOM 1645 C CA . SER A 1 206 ? -17.798 -4.556 20.697 1.00 88.19 206 SER A CA 1
ATOM 1646 C C . SER A 1 206 ? -19.190 -4.053 21.070 1.00 88.19 206 SER A C 1
ATOM 1648 O O . SER A 1 206 ? -19.356 -3.266 21.995 1.00 88.19 206 SER A O 1
ATOM 1650 N N . GLY A 1 207 ? -20.212 -4.498 20.351 1.00 86.56 207 GLY A N 1
ATOM 1651 C CA . GLY A 1 207 ? -21.597 -4.123 20.620 1.00 86.56 207 GLY A CA 1
ATOM 1652 C C . GLY A 1 207 ? -22.454 -4.291 19.378 1.00 86.56 207 GLY A C 1
ATOM 1653 O O . GLY A 1 207 ? -21.932 -4.412 18.268 1.00 86.56 207 GLY A O 1
ATOM 1654 N N . LEU A 1 208 ? -23.770 -4.276 19.560 1.00 86.44 208 LEU A N 1
ATOM 1655 C CA . LEU A 1 208 ? -24.722 -4.453 18.467 1.00 86.44 208 LEU A CA 1
ATOM 1656 C C . LEU A 1 208 ? -24.612 -3.336 17.410 1.00 86.44 208 LEU A C 1
ATOM 1658 O O . LEU A 1 208 ? -24.041 -2.258 17.627 1.00 86.44 208 LEU A O 1
ATOM 1662 N N . THR A 1 209 ? -25.176 -3.577 16.228 1.00 83.06 209 THR A N 1
ATOM 1663 C CA . THR A 1 209 ? -25.300 -2.528 15.215 1.00 83.06 209 THR A CA 1
ATOM 1664 C C . THR A 1 209 ? -26.123 -1.363 15.765 1.00 83.06 209 THR A C 1
ATOM 1666 O O . THR A 1 209 ? -27.114 -1.554 16.477 1.00 83.06 209 THR A O 1
ATOM 1669 N N . GLY A 1 210 ? -25.683 -0.143 15.456 1.00 81.94 210 GLY A N 1
ATOM 1670 C CA . GLY A 1 210 ? -26.280 1.083 15.981 1.00 81.94 210 GLY A CA 1
ATOM 1671 C C . GLY A 1 210 ? -25.760 1.520 17.354 1.00 81.94 210 GLY A C 1
ATOM 1672 O O . GLY A 1 210 ? -26.108 2.611 17.779 1.00 81.94 210 GLY A O 1
ATOM 1673 N N . SER A 1 211 ? -24.889 0.751 18.023 1.00 87.38 211 SER A N 1
ATOM 1674 C CA . SER A 1 211 ? -24.338 1.115 19.346 1.00 87.38 211 SER A CA 1
ATOM 1675 C C . SER A 1 211 ? -23.294 2.247 19.339 1.00 87.38 211 SER A C 1
ATOM 1677 O O . SER A 1 211 ? -22.706 2.532 20.374 1.00 87.38 211 SER A O 1
ATOM 1679 N N . GLY A 1 212 ? -23.007 2.877 18.195 1.00 86.38 212 GLY A N 1
ATOM 1680 C CA . GLY A 1 212 ? -22.081 4.018 18.135 1.00 86.38 212 GLY A CA 1
ATOM 1681 C C . GLY A 1 212 ? -20.591 3.684 18.307 1.00 86.38 212 GLY A C 1
ATOM 1682 O O . GLY A 1 212 ? -19.823 4.564 18.678 1.00 86.38 212 GLY A O 1
ATOM 1683 N N . LYS A 1 213 ? -20.151 2.450 18.014 1.00 88.00 213 LYS A N 1
ATOM 1684 C CA . LYS A 1 213 ? -18.739 2.019 18.142 1.00 88.00 213 LYS A CA 1
ATOM 1685 C C . LYS A 1 213 ? -17.748 2.975 17.470 1.00 88.00 213 LYS A C 1
ATOM 1687 O O . LYS A 1 213 ? -16.810 3.439 18.112 1.00 88.00 213 LYS A O 1
ATOM 1692 N N . SER A 1 214 ? -18.011 3.354 16.221 1.00 85.25 214 SER A N 1
ATOM 1693 C CA . SER A 1 214 ? -17.149 4.279 15.483 1.00 85.25 214 SER A CA 1
ATOM 1694 C C . SER A 1 214 ? -17.109 5.686 16.102 1.00 85.25 214 SER A C 1
ATOM 1696 O O . SER A 1 214 ? -16.085 6.351 15.987 1.00 85.25 214 SER A O 1
ATOM 1698 N N . LEU A 1 215 ? -18.168 6.133 16.801 1.00 86.31 215 LEU A N 1
ATOM 1699 C CA . LEU A 1 215 ? -18.142 7.391 17.568 1.00 86.31 215 LEU A CA 1
ATOM 1700 C C . LEU A 1 215 ? -17.204 7.272 18.767 1.00 86.31 215 LEU A C 1
ATOM 1702 O O . LEU A 1 215 ? -16.386 8.154 18.992 1.00 86.31 215 LEU A O 1
ATOM 1706 N N . VAL A 1 216 ? -17.279 6.160 19.504 1.00 90.44 216 VAL A N 1
ATOM 1707 C CA . VAL A 1 216 ? -16.377 5.901 20.635 1.00 90.44 216 VAL A CA 1
ATOM 1708 C C . VAL A 1 216 ? -14.921 5.910 20.167 1.00 90.44 216 VAL A C 1
ATOM 1710 O O . VAL A 1 216 ? -14.086 6.558 20.788 1.00 90.44 216 VAL A O 1
ATOM 1713 N N . LEU A 1 217 ? -14.612 5.275 19.030 1.00 90.81 217 LEU A N 1
ATOM 1714 C CA . LEU A 1 217 ? -13.268 5.322 18.442 1.00 90.81 217 LEU A CA 1
ATOM 1715 C C . LEU A 1 217 ? -12.831 6.742 18.035 1.00 90.81 217 LEU A C 1
ATOM 1717 O O . LEU A 1 217 ? -11.654 7.084 18.167 1.00 90.81 217 LEU A O 1
ATOM 1721 N N . GLN A 1 218 ? -13.750 7.581 17.548 1.00 89.19 218 GLN A N 1
ATOM 1722 C CA . GLN A 1 218 ? -13.458 8.986 17.235 1.00 89.19 218 GLN A CA 1
ATOM 1723 C C . GLN A 1 218 ? -13.149 9.794 18.497 1.00 89.19 218 GLN A C 1
ATOM 1725 O O . GLN A 1 218 ? -12.162 10.525 18.511 1.00 89.19 218 GLN A O 1
ATOM 1730 N N . GLU A 1 219 ? -13.939 9.636 19.557 1.00 91.75 219 GLU A N 1
ATOM 1731 C CA . GLU A 1 219 ? -13.702 10.297 20.846 1.00 91.75 219 GLU A CA 1
ATOM 1732 C C . GLU A 1 219 ? -12.379 9.841 21.480 1.00 91.75 219 GLU A C 1
ATOM 1734 O O . GLU A 1 219 ? -11.594 10.672 21.927 1.00 91.75 219 GLU A O 1
ATOM 1739 N N . LEU A 1 220 ? -12.059 8.541 21.420 1.00 92.00 220 LEU A N 1
ATOM 1740 C CA . LEU A 1 220 ? -10.761 8.008 21.856 1.00 92.00 220 LEU A CA 1
ATOM 1741 C C . LEU A 1 220 ? -9.597 8.656 21.092 1.00 92.00 220 LEU A C 1
ATOM 1743 O O . LEU A 1 220 ? -8.595 9.054 21.683 1.00 92.00 220 LEU A O 1
ATOM 1747 N N . THR A 1 221 ? -9.756 8.845 19.781 1.00 89.44 221 THR A N 1
ATOM 1748 C CA . THR A 1 221 ? -8.755 9.552 18.970 1.00 89.44 221 THR A CA 1
ATOM 1749 C C . THR A 1 221 ? -8.588 11.009 19.426 1.00 89.44 221 THR A C 1
ATOM 1751 O O . THR A 1 221 ? -7.464 11.505 19.474 1.00 89.44 221 THR A O 1
ATOM 1754 N N . GLN A 1 222 ? -9.678 11.699 19.792 1.00 90.38 222 GLN A N 1
ATOM 1755 C CA . GLN A 1 222 ? -9.640 13.091 20.267 1.00 90.38 222 GLN A CA 1
ATOM 1756 C C . GLN A 1 222 ? -8.917 13.242 21.611 1.00 90.38 222 GLN A C 1
ATOM 1758 O O . GLN A 1 222 ? -8.256 14.255 21.834 1.00 90.38 222 GLN A O 1
ATOM 1763 N N . VAL A 1 223 ? -8.988 12.232 22.481 1.00 91.19 223 VAL A N 1
ATOM 1764 C CA . VAL A 1 223 ? -8.240 12.197 23.751 1.00 91.19 223 VAL A CA 1
ATOM 1765 C C . VAL A 1 223 ? -6.838 11.589 23.613 1.00 91.19 223 VAL A C 1
ATOM 1767 O O . VAL A 1 223 ? -6.197 11.281 24.613 1.00 91.19 223 VAL A O 1
ATOM 1770 N N . ASN A 1 224 ? -6.331 11.482 22.378 1.00 87.31 224 ASN A N 1
ATOM 1771 C CA . ASN A 1 224 ? -4.969 11.061 22.042 1.00 87.31 224 ASN A CA 1
ATOM 1772 C C . ASN A 1 224 ? -4.641 9.583 22.349 1.00 87.31 224 ASN A C 1
ATOM 1774 O O . ASN A 1 224 ? -3.468 9.218 22.445 1.00 87.31 224 ASN A O 1
ATOM 1778 N N . GLU A 1 225 ? -5.658 8.721 22.444 1.00 89.19 225 GLU A N 1
ATOM 1779 C CA . GLU A 1 225 ? -5.474 7.266 22.481 1.00 89.19 225 GLU A CA 1
ATOM 1780 C C . GLU A 1 225 ? -5.061 6.719 21.102 1.00 89.19 225 GLU A C 1
ATOM 1782 O O . GLU A 1 225 ? -5.281 7.336 20.051 1.00 89.19 225 GLU A O 1
ATOM 1787 N N . THR A 1 226 ? -4.461 5.527 21.086 1.00 88.88 226 THR A N 1
ATOM 1788 C CA . THR A 1 226 ? -4.071 4.866 19.833 1.00 88.88 226 THR A CA 1
ATOM 1789 C C . THR A 1 226 ? -5.249 4.071 19.281 1.00 88.88 226 THR A C 1
ATOM 1791 O O . THR A 1 226 ? -5.676 3.085 19.875 1.00 88.88 226 THR A O 1
ATOM 1794 N N . VAL A 1 227 ? -5.773 4.480 18.123 1.00 90.69 227 VAL A N 1
ATOM 1795 C CA . VAL A 1 227 ? -6.964 3.876 17.508 1.00 90.69 227 VAL A CA 1
ATOM 1796 C C . VAL A 1 227 ? -6.631 3.272 16.142 1.00 90.69 227 VAL A C 1
ATOM 1798 O O . VAL A 1 227 ? -6.170 3.968 15.237 1.00 90.69 227 VAL A O 1
ATOM 1801 N N . LEU A 1 228 ? -6.929 1.981 15.960 1.00 89.38 228 LEU A N 1
ATOM 1802 C CA . LEU A 1 228 ? -6.927 1.307 14.662 1.00 89.38 228 LEU A CA 1
ATOM 1803 C C . LEU A 1 228 ? -8.336 1.312 14.063 1.00 89.38 228 LEU A C 1
ATOM 1805 O O . LEU A 1 228 ? -9.117 0.385 14.269 1.00 89.38 228 LEU A O 1
ATOM 1809 N N . ASN A 1 229 ? -8.678 2.341 13.293 1.00 89.31 229 ASN A N 1
ATOM 1810 C CA . ASN A 1 229 ? -9.972 2.376 12.613 1.00 89.31 229 ASN A CA 1
ATOM 1811 C C . ASN A 1 229 ? -9.916 1.587 11.290 1.00 89.31 229 ASN A C 1
ATOM 1813 O O . ASN A 1 229 ? -9.533 2.117 10.246 1.00 89.31 229 ASN A O 1
ATOM 1817 N N . LEU A 1 230 ? -10.287 0.305 11.347 1.00 89.81 230 LEU A N 1
ATOM 1818 C CA . LEU A 1 230 ? -10.270 -0.602 10.197 1.00 89.81 230 LEU A CA 1
ATOM 1819 C C . LEU A 1 230 ? -11.248 -0.193 9.087 1.00 89.81 230 LEU A C 1
ATOM 1821 O O . LEU A 1 230 ? -10.906 -0.313 7.910 1.00 89.81 230 LEU A O 1
ATOM 1825 N N . GLU A 1 231 ? -12.430 0.317 9.441 1.00 86.12 231 GLU A N 1
ATOM 1826 C CA . GLU A 1 231 ? -13.421 0.780 8.463 1.00 86.12 231 GLU A CA 1
ATOM 1827 C C . GLU A 1 231 ? -12.902 1.984 7.669 1.00 86.12 231 GLU A C 1
ATOM 1829 O O . GLU A 1 231 ? -12.996 2.004 6.443 1.00 86.12 231 GLU A O 1
ATOM 1834 N N . SER A 1 232 ? -12.259 2.936 8.350 1.00 86.50 232 SER A N 1
ATOM 1835 C CA . SER A 1 232 ? -11.609 4.095 7.730 1.00 86.50 232 SER A CA 1
ATOM 1836 C C . SER A 1 232 ? -10.514 3.673 6.746 1.00 86.50 232 SER A C 1
ATOM 1838 O O . SER A 1 232 ? -10.449 4.181 5.628 1.00 86.50 232 SER A O 1
ATOM 1840 N N . LEU A 1 233 ? -9.691 2.676 7.097 1.00 88.62 233 LEU A N 1
ATOM 1841 C CA . LEU A 1 233 ? -8.671 2.148 6.182 1.00 88.62 233 LEU A CA 1
ATOM 1842 C C . LEU A 1 233 ? -9.285 1.520 4.919 1.00 88.62 233 LEU A C 1
ATOM 1844 O O . LEU A 1 233 ? -8.671 1.593 3.852 1.00 88.62 233 LEU A O 1
ATOM 1848 N N . ALA A 1 234 ? -10.483 0.944 5.024 1.00 87.81 234 ALA A N 1
ATOM 1849 C CA . ALA A 1 234 ? -11.228 0.347 3.917 1.00 87.81 234 ALA A CA 1
ATOM 1850 C C . ALA A 1 234 ? -12.154 1.336 3.169 1.00 87.81 234 ALA A C 1
ATOM 1852 O O . ALA A 1 234 ? -12.855 0.917 2.251 1.00 87.81 234 ALA A O 1
ATOM 1853 N N . ASP A 1 235 ? -12.178 2.626 3.540 1.00 82.56 235 ASP A N 1
ATOM 1854 C CA . ASP A 1 235 ? -13.200 3.615 3.132 1.00 82.56 235 ASP A CA 1
ATOM 1855 C C . ASP A 1 235 ? -14.651 3.106 3.301 1.00 82.56 235 ASP A C 1
ATOM 1857 O O . ASP A 1 235 ? -15.567 3.523 2.584 1.00 82.56 235 ASP A O 1
ATOM 1861 N N . HIS A 1 236 ? -14.872 2.223 4.272 1.00 74.69 236 HIS A N 1
ATOM 1862 C CA . HIS A 1 236 ? -16.159 1.608 4.569 1.00 74.69 236 HIS A CA 1
ATOM 1863 C C . HIS A 1 236 ? -16.929 2.430 5.614 1.00 74.69 236 HIS A C 1
ATOM 1865 O O . HIS A 1 236 ? -16.328 3.121 6.437 1.00 74.69 236 HIS A O 1
ATOM 1871 N N . ARG A 1 237 ? -18.266 2.361 5.596 1.00 63.25 237 ARG A N 1
ATOM 1872 C CA . ARG A 1 237 ? -19.119 2.910 6.665 1.00 63.25 237 ARG A CA 1
ATOM 1873 C C . ARG A 1 237 ? -20.023 1.831 7.247 1.00 63.25 237 ARG A C 1
ATOM 1875 O O . ARG A 1 237 ? -21.031 1.516 6.623 1.00 63.25 237 ARG A O 1
ATOM 1882 N N . GLY A 1 238 ? -19.716 1.370 8.460 1.00 59.75 238 GLY A N 1
ATOM 1883 C CA . GLY A 1 238 ? -20.610 0.621 9.342 1.00 59.75 238 GLY A CA 1
ATOM 1884 C C . GLY A 1 238 ? -21.114 -0.731 8.821 1.00 59.75 238 GLY A C 1
ATOM 1885 O O . GLY A 1 238 ? -21.186 -1.006 7.628 1.00 59.75 238 GLY A O 1
ATOM 1886 N N . SER A 1 239 ? -21.546 -1.591 9.742 1.00 54.94 239 SER A N 1
ATOM 1887 C CA . SER A 1 239 ? -21.845 -3.010 9.490 1.00 54.94 239 SER A CA 1
ATOM 1888 C C . SER A 1 239 ? -23.050 -3.334 8.575 1.00 54.94 239 SER A C 1
ATOM 1890 O O . SER A 1 239 ? -23.327 -4.515 8.389 1.00 54.94 239 SER A O 1
ATOM 1892 N N . LEU A 1 240 ? -23.804 -2.355 8.044 1.00 51.66 240 LEU A N 1
ATOM 1893 C CA . LEU A 1 240 ? -25.055 -2.617 7.294 1.00 51.66 240 LEU A CA 1
ATOM 1894 C C . LEU A 1 240 ? -25.168 -1.969 5.902 1.00 51.66 240 LEU A C 1
ATOM 1896 O O . LEU A 1 240 ? -25.833 -2.548 5.053 1.00 51.66 240 LEU A O 1
ATOM 1900 N N . PHE A 1 241 ? -24.550 -0.813 5.631 1.00 51.81 241 PHE A N 1
ATOM 1901 C CA . PHE A 1 241 ? -24.760 -0.079 4.362 1.00 51.81 241 PHE A CA 1
ATOM 1902 C C . PHE A 1 241 ? -23.442 0.424 3.755 1.00 51.81 241 PHE A C 1
ATOM 1904 O O . PHE A 1 241 ? -23.326 1.570 3.330 1.00 51.81 241 PHE A O 1
ATOM 1911 N N . GLY A 1 242 ? -22.454 -0.470 3.750 1.00 48.59 242 GLY A N 1
ATOM 1912 C CA . GLY A 1 242 ? -21.008 -0.294 3.594 1.00 48.59 242 GLY A CA 1
ATOM 1913 C C . GLY A 1 242 ? -20.392 0.604 2.511 1.00 48.59 242 GLY A C 1
ATOM 1914 O O . GLY A 1 242 ? -19.165 0.660 2.432 1.00 48.59 242 GLY A O 1
ATOM 1915 N N . ALA A 1 243 ? -21.154 1.320 1.687 1.00 50.50 243 ALA A N 1
ATOM 1916 C CA . ALA A 1 243 ? -20.616 2.212 0.663 1.00 50.50 243 ALA A CA 1
ATOM 1917 C C . ALA A 1 243 ? -20.648 3.689 1.104 1.00 50.50 243 ALA A C 1
ATOM 1919 O O . ALA A 1 243 ? -21.694 4.246 1.443 1.00 50.50 243 ALA A O 1
ATOM 1920 N N . ASN A 1 244 ? -19.498 4.371 1.040 1.00 48.69 244 ASN A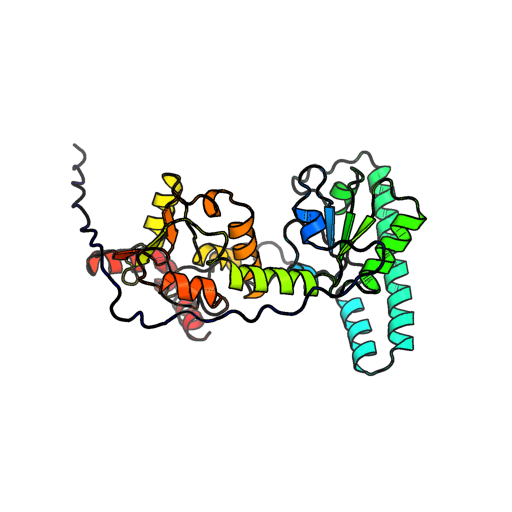 N 1
ATOM 1921 C CA . ASN A 1 244 ? -19.426 5.833 1.115 1.00 48.69 244 ASN A CA 1
ATOM 1922 C C . ASN A 1 244 ? -19.974 6.453 -0.191 1.00 48.69 244 ASN A C 1
ATOM 1924 O O . ASN A 1 244 ? -19.213 6.871 -1.060 1.00 48.69 244 ASN A O 1
ATOM 1928 N N . LEU A 1 245 ? -21.300 6.577 -0.318 1.00 45.41 245 LEU A N 1
ATOM 1929 C CA . LEU A 1 245 ? -21.940 7.261 -1.458 1.00 45.41 245 LEU A CA 1
ATOM 1930 C C . LEU A 1 245 ? -21.551 8.750 -1.575 1.00 45.41 245 LEU A C 1
ATOM 1932 O O . LEU A 1 245 ? -21.676 9.342 -2.642 1.00 45.41 245 LEU A O 1
ATOM 1936 N N . ALA A 1 246 ? -21.006 9.354 -0.512 1.00 42.47 246 ALA A N 1
ATOM 1937 C CA . ALA A 1 246 ? -20.565 10.752 -0.508 1.00 42.47 246 ALA A CA 1
ATOM 1938 C C . ALA A 1 246 ? -19.393 11.053 -1.470 1.00 42.47 246 ALA A C 1
ATOM 1940 O O . ALA A 1 246 ? -19.139 12.219 -1.763 1.00 42.47 246 ALA A O 1
ATOM 1941 N N . LYS A 1 247 ? -18.678 10.034 -1.977 1.00 43.62 247 LYS A N 1
ATOM 1942 C CA . LYS A 1 247 ? -17.676 10.224 -3.044 1.00 43.62 247 LYS A CA 1
ATOM 1943 C C . LYS A 1 247 ? -18.284 10.199 -4.452 1.00 43.62 247 LYS A C 1
ATOM 1945 O O . LYS A 1 247 ? -17.714 10.813 -5.344 1.00 43.62 247 LYS A O 1
ATOM 1950 N N . SER A 1 248 ? -19.454 9.580 -4.634 1.00 38.94 248 SER A N 1
ATOM 1951 C CA . SER A 1 248 ? -20.159 9.520 -5.924 1.00 38.94 248 SER A CA 1
ATOM 1952 C C . SER A 1 248 ? -20.866 10.840 -6.275 1.00 38.94 248 SER A C 1
ATOM 1954 O O . SER A 1 248 ? -21.029 11.168 -7.446 1.00 38.94 248 SER A O 1
ATOM 1956 N N . SER A 1 249 ? -21.225 11.663 -5.282 1.00 34.56 249 SER A N 1
ATOM 1957 C CA . SER A 1 249 ? -21.937 12.926 -5.529 1.00 34.56 249 SER A CA 1
ATOM 1958 C C . SER A 1 249 ? -21.045 14.109 -5.939 1.00 34.56 249 SER A C 1
ATOM 1960 O O . SER A 1 249 ? -21.577 15.121 -6.381 1.00 34.56 249 SER A O 1
ATOM 1962 N N . ASN A 1 250 ? -19.713 14.008 -5.818 1.00 31.77 250 ASN A N 1
ATOM 1963 C CA . ASN A 1 250 ? -18.774 15.078 -6.207 1.00 31.77 250 ASN A CA 1
ATOM 1964 C C . ASN A 1 250 ? -18.095 14.856 -7.573 1.00 31.77 250 ASN A C 1
ATOM 1966 O O . ASN A 1 250 ? -17.357 15.724 -8.028 1.00 31.77 250 ASN A O 1
ATOM 1970 N N . THR A 1 251 ? -18.349 13.734 -8.251 1.00 34.09 251 THR A N 1
ATOM 1971 C CA . THR A 1 251 ? -17.827 13.442 -9.602 1.00 34.09 251 THR A CA 1
ATOM 1972 C C . THR A 1 251 ? -18.751 13.900 -10.735 1.00 34.09 251 THR A C 1
ATOM 1974 O O . THR A 1 251 ? -18.392 13.782 -11.901 1.00 34.09 251 THR A O 1
ATOM 1977 N N . LEU A 1 252 ? -19.911 14.495 -10.430 1.00 35.03 252 LEU A N 1
ATOM 1978 C CA . LEU A 1 252 ? -20.844 15.009 -11.445 1.00 35.03 252 LEU A CA 1
ATOM 1979 C C . LEU A 1 252 ? -20.523 16.434 -11.945 1.00 35.03 252 LEU A C 1
ATOM 1981 O O . LEU A 1 252 ? -21.176 16.900 -12.874 1.00 35.03 252 LEU A O 1
ATOM 1985 N N . SER A 1 253 ? -19.530 17.133 -11.378 1.00 34.12 253 SER A N 1
ATOM 1986 C CA . SER A 1 253 ? -19.196 18.519 -11.768 1.00 34.12 253 SER A CA 1
ATOM 1987 C C . SER A 1 253 ? -17.982 18.674 -12.693 1.00 34.12 253 SER A C 1
ATOM 1989 O O . SER A 1 253 ? -17.665 19.791 -13.094 1.00 34.12 253 SER A O 1
ATOM 1991 N N . SER A 1 254 ? -17.306 17.592 -13.075 1.00 34.28 254 SER A N 1
ATOM 1992 C CA . SER A 1 254 ? -16.217 17.632 -14.059 1.00 34.28 254 SER A CA 1
ATOM 1993 C C . SER A 1 254 ? -16.247 16.344 -14.869 1.00 34.28 254 SER A C 1
ATOM 1995 O O . SER A 1 254 ? -15.933 15.290 -14.330 1.00 34.28 254 SER A O 1
ATOM 1997 N N . GLY A 1 255 ? -16.662 16.424 -16.136 1.00 31.50 255 GLY A N 1
ATOM 1998 C CA . GLY A 1 255 ? -16.917 15.291 -17.038 1.00 31.50 255 GLY A CA 1
ATOM 1999 C C . GLY A 1 255 ? -15.699 14.451 -17.448 1.00 31.50 255 GLY A C 1
ATOM 2000 O O . GLY A 1 255 ? -15.683 13.927 -18.557 1.00 31.50 255 GLY A O 1
ATOM 2001 N N . GLU A 1 256 ? -14.693 14.311 -16.585 1.00 32.91 256 GLU A N 1
ATOM 2002 C CA . GLU A 1 256 ? -13.611 13.349 -16.759 1.00 32.91 256 GLU A CA 1
ATOM 2003 C C . GLU A 1 256 ? -13.877 12.104 -15.897 1.00 32.91 256 GLU A C 1
ATOM 2005 O O . GLU A 1 256 ? -14.066 12.227 -14.683 1.00 32.91 256 GLU A O 1
ATOM 2010 N N . PRO A 1 257 ? -13.900 10.894 -16.483 1.00 37.06 257 PRO A N 1
ATOM 2011 C CA . PRO A 1 257 ? -14.074 9.672 -15.715 1.00 37.06 257 PRO A CA 1
ATOM 2012 C C . PRO A 1 257 ? -12.894 9.497 -14.753 1.00 37.06 257 PRO A C 1
ATOM 2014 O O . PRO A 1 257 ? -11.740 9.376 -15.170 1.00 37.06 257 PRO A O 1
ATOM 2017 N N . SER A 1 258 ? -13.175 9.455 -13.450 1.00 43.38 258 SER A N 1
ATOM 2018 C CA . SER A 1 258 ? -12.168 9.115 -12.452 1.00 43.38 258 SER A CA 1
ATOM 2019 C C . SER A 1 258 ? -11.695 7.679 -12.685 1.00 43.38 258 SER A C 1
ATOM 2021 O O . SER A 1 258 ? -12.446 6.725 -12.507 1.00 43.38 258 SER A O 1
ATOM 2023 N N . LEU A 1 259 ? -10.424 7.512 -13.051 1.00 48.94 259 LEU A N 1
ATOM 2024 C CA . LEU A 1 259 ? -9.776 6.210 -13.281 1.00 48.94 259 LEU A CA 1
ATOM 2025 C C . LEU A 1 259 ? -9.615 5.354 -12.004 1.00 48.94 259 LEU A C 1
ATOM 2027 O O . LEU A 1 259 ? -9.032 4.268 -12.058 1.00 48.94 259 LEU A O 1
ATOM 2031 N N . GLN A 1 260 ? -10.082 5.831 -10.845 1.00 53.16 260 GLN A N 1
ATOM 2032 C CA . GLN A 1 260 ? -10.035 5.094 -9.583 1.00 53.16 260 GLN A CA 1
ATOM 2033 C C . GLN A 1 260 ? -11.380 4.409 -9.310 1.00 53.16 260 GLN A C 1
ATOM 2035 O O . GLN A 1 260 ? -12.417 5.043 -9.483 1.00 53.16 260 GLN A O 1
ATOM 2040 N N . PRO A 1 261 ? -11.380 3.135 -8.876 1.00 55.59 261 PRO A N 1
ATOM 2041 C CA . PRO A 1 261 ? -12.604 2.472 -8.443 1.00 55.59 261 PRO A CA 1
ATOM 2042 C C . PRO A 1 261 ? -13.211 3.195 -7.232 1.00 55.59 261 PRO A C 1
ATOM 2044 O O . PRO A 1 261 ? -12.481 3.641 -6.348 1.00 55.59 261 PRO A O 1
ATOM 2047 N N . ASP A 1 262 ? -14.544 3.230 -7.154 1.00 67.19 262 ASP A N 1
ATOM 2048 C CA . ASP A 1 262 ? -15.301 3.828 -6.037 1.00 67.19 262 ASP A CA 1
ATOM 2049 C C . ASP A 1 262 ? -15.109 3.097 -4.693 1.00 67.19 262 ASP A C 1
ATOM 2051 O O . ASP A 1 262 ? -15.612 3.525 -3.654 1.00 67.19 262 ASP A O 1
ATOM 2055 N N . PHE A 1 263 ? -14.377 1.982 -4.699 1.00 75.56 263 PHE A N 1
ATOM 2056 C CA . PHE A 1 263 ? -14.117 1.134 -3.546 1.00 75.56 263 PHE A CA 1
ATOM 2057 C C . PHE A 1 263 ? -12.620 0.869 -3.368 1.00 75.56 263 PHE A C 1
ATOM 2059 O O . PHE A 1 263 ? -11.845 0.789 -4.324 1.00 75.56 263 PHE A O 1
ATOM 2066 N N . VAL A 1 264 ? -12.214 0.669 -2.114 1.00 84.38 264 VAL A N 1
ATOM 2067 C CA . VAL A 1 264 ? -10.846 0.279 -1.765 1.00 84.38 264 VAL A CA 1
ATOM 2068 C C . VAL A 1 264 ? -10.683 -1.216 -2.018 1.00 84.38 264 VAL A C 1
ATOM 2070 O O . VAL A 1 264 ? -11.404 -2.047 -1.467 1.00 84.38 264 VAL A O 1
ATOM 2073 N N . SER A 1 265 ? -9.723 -1.577 -2.866 1.00 88.00 265 SER A N 1
ATOM 2074 C CA . SER A 1 265 ? -9.381 -2.982 -3.095 1.00 88.00 265 SER A CA 1
ATOM 2075 C C . SER A 1 265 ? -8.669 -3.587 -1.881 1.00 88.00 265 SER A C 1
ATOM 2077 O O . SER A 1 265 ? -7.949 -2.883 -1.168 1.00 88.00 265 SER A O 1
ATOM 2079 N N . GLN A 1 266 ? -8.733 -4.919 -1.727 1.00 90.19 266 GLN A N 1
ATOM 2080 C CA . GLN A 1 266 ? -7.928 -5.659 -0.740 1.00 90.19 266 GLN A CA 1
ATOM 2081 C C . GLN A 1 266 ? -6.465 -5.200 -0.733 1.00 90.19 266 GLN A C 1
ATOM 2083 O O . GLN A 1 266 ? -5.841 -5.080 0.321 1.00 90.19 266 GLN A O 1
ATOM 2088 N N . LYS A 1 267 ? -5.907 -4.912 -1.920 1.00 88.88 267 LYS A N 1
ATOM 2089 C CA . LYS A 1 267 ? -4.499 -4.556 -2.016 1.00 88.88 267 LYS A CA 1
ATOM 2090 C C . LYS A 1 267 ? -4.180 -3.205 -1.388 1.00 88.88 267 LYS A C 1
ATOM 2092 O O . LYS A 1 267 ? -3.189 -3.089 -0.664 1.00 88.88 267 LYS A O 1
ATOM 2097 N N . GLN A 1 268 ? -5.024 -2.219 -1.660 1.00 88.75 268 GLN A N 1
ATOM 2098 C CA . GLN A 1 268 ? -4.910 -0.879 -1.099 1.00 88.75 268 GLN A CA 1
ATOM 2099 C C . GLN A 1 268 ? -5.172 -0.897 0.409 1.00 88.75 268 GLN A C 1
ATOM 2101 O O . GLN A 1 268 ? -4.429 -0.260 1.149 1.00 88.75 268 GLN A O 1
ATOM 2106 N N . PHE A 1 269 ? -6.157 -1.672 0.873 1.00 91.31 269 PHE A N 1
ATOM 2107 C CA . PHE A 1 269 ? -6.427 -1.850 2.300 1.00 91.31 269 PHE A CA 1
ATOM 2108 C C . PHE A 1 269 ? -5.205 -2.394 3.052 1.00 91.31 269 PHE A C 1
ATOM 2110 O O . PHE A 1 269 ? -4.746 -1.778 4.008 1.00 91.31 269 PHE A O 1
ATOM 2117 N N . GLU A 1 270 ? -4.615 -3.490 2.573 1.00 91.12 270 GLU A N 1
ATOM 2118 C CA . GLU A 1 270 ? -3.401 -4.071 3.161 1.00 91.12 270 GLU A CA 1
ATOM 2119 C C . GLU A 1 270 ? -2.220 -3.083 3.142 1.00 91.12 270 GLU A C 1
ATOM 2121 O O . GLU A 1 270 ? -1.442 -3.049 4.092 1.00 91.12 270 GLU A O 1
ATOM 2126 N N . ASN A 1 271 ? -2.096 -2.239 2.109 1.00 89.25 271 ASN A N 1
ATOM 2127 C CA . ASN A 1 271 ? -1.078 -1.183 2.080 1.00 89.25 271 ASN A CA 1
ATOM 2128 C C . ASN A 1 271 ? -1.306 -0.108 3.128 1.00 89.25 271 ASN A C 1
ATOM 2130 O O . ASN A 1 271 ? -0.360 0.280 3.806 1.00 89.25 271 ASN A O 1
ATOM 2134 N N . ARG A 1 272 ? -2.541 0.385 3.241 1.00 89.62 272 ARG A N 1
ATOM 2135 C CA . ARG A 1 272 ? -2.909 1.392 4.235 1.00 89.62 272 ARG A CA 1
ATOM 2136 C C . ARG A 1 272 ? -2.689 0.840 5.642 1.00 89.62 272 ARG A C 1
ATOM 2138 O O . ARG A 1 272 ? -2.045 1.500 6.445 1.00 89.62 272 ARG A O 1
ATOM 2145 N N . LEU A 1 273 ? -3.125 -0.397 5.895 1.00 89.50 273 LEU A N 1
ATOM 2146 C CA . LEU A 1 273 ? -2.911 -1.095 7.160 1.00 89.50 273 LEU A CA 1
ATOM 2147 C C . LEU A 1 273 ? -1.418 -1.233 7.477 1.00 89.50 273 LEU A C 1
ATOM 2149 O O . LEU A 1 273 ? -0.980 -0.813 8.542 1.00 89.50 273 LEU A O 1
ATOM 2153 N N . HIS A 1 274 ? -0.623 -1.767 6.548 1.00 87.31 274 HIS A N 1
ATOM 2154 C CA . HIS A 1 274 ? 0.824 -1.898 6.729 1.00 87.31 274 HIS A CA 1
ATOM 2155 C C . HIS A 1 274 ? 1.493 -0.547 6.982 1.00 87.31 274 HIS A C 1
ATOM 2157 O O . HIS A 1 274 ? 2.247 -0.410 7.940 1.00 87.31 274 HIS A O 1
ATOM 2163 N N . HIS A 1 275 ? 1.173 0.468 6.181 1.00 85.31 275 HIS A N 1
ATOM 2164 C CA . HIS A 1 275 ? 1.706 1.813 6.356 1.00 85.31 275 HIS A CA 1
ATOM 2165 C C . HIS A 1 275 ? 1.407 2.338 7.763 1.00 85.31 275 HIS A C 1
ATOM 2167 O O . HIS A 1 275 ? 2.343 2.654 8.488 1.00 85.31 275 HIS A O 1
ATOM 2173 N N . THR A 1 276 ? 0.140 2.326 8.189 1.00 85.81 276 THR A N 1
ATOM 2174 C CA . THR A 1 276 ? -0.266 2.739 9.540 1.00 85.81 276 THR A CA 1
ATOM 2175 C C . THR A 1 276 ? 0.540 2.022 10.618 1.00 85.81 276 THR A C 1
ATOM 2177 O O . THR A 1 276 ? 1.093 2.693 11.485 1.00 85.81 276 THR A O 1
ATOM 2180 N N . LEU A 1 277 ? 0.668 0.693 10.530 1.00 81.38 277 LEU A N 1
ATOM 2181 C CA . LEU A 1 277 ? 1.383 -0.136 11.509 1.00 81.38 277 LEU A CA 1
ATOM 2182 C C . LEU A 1 277 ? 2.905 0.090 11.531 1.00 81.38 277 LEU A C 1
ATOM 2184 O O . LEU A 1 277 ? 3.562 -0.234 12.518 1.00 81.38 277 LEU A O 1
ATOM 2188 N N . THR A 1 278 ? 3.481 0.604 10.444 1.00 77.38 278 THR A N 1
ATOM 2189 C CA . THR A 1 278 ? 4.938 0.773 10.300 1.00 77.38 278 THR A CA 1
ATOM 2190 C C . THR A 1 278 ? 5.430 2.181 10.587 1.00 77.38 278 THR A C 1
ATOM 2192 O O . THR A 1 278 ? 6.590 2.341 10.959 1.00 77.38 278 THR A O 1
ATOM 2195 N N . THR A 1 279 ? 4.591 3.196 10.382 1.00 76.75 279 THR A N 1
ATOM 2196 C CA . THR A 1 279 ? 5.016 4.602 10.451 1.00 76.75 279 THR A CA 1
ATOM 2197 C C . THR A 1 279 ? 4.721 5.256 11.785 1.00 76.75 279 THR A C 1
ATOM 2199 O O . THR A 1 279 ? 5.367 6.240 12.129 1.00 76.75 279 THR A O 1
ATOM 2202 N N . ASP A 1 280 ? 3.730 4.752 12.515 1.00 78.44 280 ASP A N 1
ATOM 2203 C CA . ASP A 1 280 ? 3.360 5.310 13.807 1.00 78.44 280 ASP A CA 1
ATOM 2204 C C . ASP A 1 280 ? 4.154 4.600 14.924 1.00 78.44 280 ASP A C 1
ATOM 2206 O O . ASP A 1 280 ? 4.009 3.391 15.122 1.00 78.44 280 ASP A O 1
ATOM 2210 N N . PRO A 1 281 ? 5.032 5.310 15.652 1.00 75.69 281 PRO A N 1
ATOM 2211 C CA . PRO A 1 281 ? 5.888 4.696 16.666 1.00 75.69 281 PRO A CA 1
ATOM 2212 C C . PRO A 1 281 ? 5.095 4.109 17.842 1.00 75.69 281 PRO A C 1
ATOM 2214 O O . PRO A 1 281 ? 5.608 3.235 18.546 1.00 75.69 281 PRO A O 1
ATOM 2217 N N . ARG A 1 282 ? 3.832 4.526 18.028 1.00 76.31 282 ARG A N 1
ATOM 2218 C CA . ARG A 1 282 ? 2.952 4.025 19.094 1.00 76.31 282 ARG A CA 1
ATOM 2219 C C . ARG A 1 282 ? 2.703 2.521 18.992 1.00 76.31 282 ARG A C 1
ATOM 2221 O O . ARG A 1 282 ? 2.461 1.883 20.008 1.00 76.31 282 ARG A O 1
ATOM 2228 N N . TRP A 1 283 ? 2.839 1.922 17.805 1.00 74.00 283 TRP A N 1
ATOM 2229 C CA . TRP A 1 283 ? 2.681 0.473 17.629 1.00 74.00 283 TRP A CA 1
ATOM 2230 C C . TRP A 1 283 ? 3.766 -0.357 18.311 1.00 74.00 283 TRP A C 1
ATOM 2232 O O . TRP A 1 283 ? 3.512 -1.512 18.645 1.00 74.00 283 TRP A O 1
ATOM 2242 N N . THR A 1 284 ? 4.961 0.210 18.490 1.00 68.25 284 THR A N 1
ATOM 2243 C CA . THR A 1 284 ? 6.110 -0.472 19.108 1.00 68.25 284 THR A CA 1
ATOM 2244 C C . THR A 1 284 ? 6.247 -0.220 20.606 1.00 68.25 284 THR A C 1
ATOM 2246 O O . THR A 1 284 ? 7.094 -0.838 21.250 1.00 68.25 284 THR A O 1
ATOM 2249 N N . ASP A 1 285 ? 5.417 0.661 21.164 1.00 72.06 285 ASP A N 1
ATOM 2250 C CA . ASP A 1 285 ? 5.387 0.944 22.593 1.00 72.06 285 ASP A CA 1
ATOM 2251 C C . ASP A 1 285 ? 4.497 -0.081 23.316 1.00 72.06 285 ASP A C 1
ATOM 2253 O O . ASP A 1 285 ? 3.301 -0.202 23.045 1.00 72.06 285 ASP A O 1
ATOM 2257 N N . SER A 1 286 ? 5.087 -0.837 24.246 1.00 64.62 286 SER A N 1
ATOM 2258 C CA . SER A 1 286 ? 4.377 -1.866 25.017 1.00 64.62 286 SER A CA 1
ATOM 2259 C C . SER A 1 286 ? 3.379 -1.297 26.018 1.00 64.62 286 SER A C 1
ATOM 2261 O O . SER A 1 286 ? 2.538 -2.037 26.517 1.00 64.62 286 SER A O 1
ATOM 2263 N N . LEU A 1 287 ? 3.492 -0.010 26.350 1.00 63.84 287 LEU A N 1
ATOM 2264 C CA . LEU A 1 287 ? 2.660 0.637 27.363 1.00 63.84 287 LEU A CA 1
ATOM 2265 C C . LEU A 1 287 ? 1.372 1.239 26.783 1.00 63.84 287 LEU A C 1
ATOM 2267 O O . LEU A 1 287 ? 0.534 1.717 27.543 1.00 63.84 287 LEU A O 1
ATOM 2271 N N . GLN A 1 288 ? 1.200 1.221 25.459 1.00 75.06 288 GLN A N 1
ATOM 2272 C CA . GLN A 1 288 ? 0.047 1.828 24.800 1.00 75.06 288 GLN A CA 1
ATOM 2273 C C . GLN A 1 288 ? -1.139 0.863 24.708 1.00 75.06 288 GLN A C 1
ATOM 2275 O O . GLN A 1 288 ? -1.003 -0.300 24.312 1.00 75.06 288 GLN A O 1
ATOM 2280 N N . ASN A 1 289 ? -2.327 1.390 25.008 1.00 86.00 289 ASN A N 1
ATOM 2281 C CA . ASN A 1 289 ? -3.591 0.745 24.682 1.00 86.00 289 ASN A CA 1
ATOM 2282 C C . ASN A 1 289 ? -3.917 0.991 23.207 1.00 86.00 289 ASN A C 1
ATOM 2284 O O . ASN A 1 289 ? -3.859 2.118 22.717 1.00 86.00 289 ASN A O 1
ATOM 2288 N N . ILE A 1 290 ? -4.273 -0.076 22.502 1.00 88.12 290 ILE A N 1
ATOM 2289 C CA . ILE A 1 290 ? -4.661 -0.044 21.096 1.00 88.12 290 ILE A CA 1
ATOM 2290 C C . ILE A 1 290 ? -6.151 -0.341 21.010 1.00 88.12 290 ILE A C 1
ATOM 2292 O O . ILE A 1 290 ? -6.581 -1.477 21.212 1.00 88.12 290 ILE A O 1
ATOM 2296 N N . TRP A 1 291 ? -6.933 0.667 20.653 1.00 91.44 291 TRP A N 1
ATOM 2297 C CA . TRP A 1 291 ? -8.375 0.559 20.498 1.00 91.44 291 TRP A CA 1
ATOM 2298 C C . TRP A 1 291 ? -8.749 0.215 19.065 1.00 91.44 291 TRP A C 1
ATOM 2300 O O . TRP A 1 291 ? -8.252 0.816 18.114 1.00 91.44 291 TRP A O 1
ATOM 2310 N N . ILE A 1 292 ? -9.643 -0.748 18.892 1.00 90.69 292 ILE A N 1
ATOM 2311 C CA . ILE A 1 292 ? -10.059 -1.227 17.574 1.00 90.69 292 ILE A CA 1
ATOM 2312 C C . ILE A 1 292 ? -11.527 -1.641 17.597 1.00 90.69 292 ILE A C 1
ATOM 2314 O O . ILE A 1 292 ? -12.021 -2.151 18.600 1.00 90.69 292 ILE A O 1
ATOM 2318 N N . GLU A 1 293 ? -12.223 -1.477 16.476 1.00 88.06 293 GLU A N 1
ATOM 2319 C CA . GLU A 1 293 ? -13.487 -2.173 16.232 1.00 88.06 293 GLU A CA 1
ATOM 2320 C C . GLU A 1 293 ? -13.244 -3.308 15.241 1.00 88.06 293 GLU A C 1
ATOM 2322 O O . GLU A 1 293 ? -12.611 -3.118 14.202 1.00 88.06 293 GLU A O 1
ATOM 2327 N N . CYS A 1 294 ? -13.704 -4.512 15.570 1.00 79.75 294 CYS A N 1
ATOM 2328 C CA . CYS A 1 294 ? -13.618 -5.642 14.656 1.00 79.75 294 CYS A CA 1
ATOM 2329 C C . CYS A 1 294 ? -14.682 -6.686 15.001 1.00 79.75 294 CYS A C 1
ATOM 2331 O O . CYS A 1 294 ? -14.485 -7.524 15.879 1.00 79.75 294 CYS A O 1
ATOM 2333 N N . GLU A 1 295 ? -15.812 -6.644 14.297 1.00 73.44 295 GLU A N 1
ATOM 2334 C CA . GLU A 1 295 ? -16.884 -7.639 14.450 1.00 73.44 295 GLU A CA 1
ATOM 2335 C C . GLU A 1 295 ? -16.591 -8.926 13.671 1.00 73.44 295 GLU A C 1
ATOM 2337 O O . GLU A 1 295 ? -16.972 -10.021 14.079 1.00 73.44 295 GLU A O 1
ATOM 2342 N N . SER A 1 296 ? -15.911 -8.800 12.531 1.00 84.19 296 SER A N 1
ATOM 2343 C CA . SER A 1 296 ? -15.710 -9.890 11.584 1.00 84.19 296 SER A CA 1
ATOM 2344 C C . SER A 1 296 ? -14.338 -9.797 10.923 1.00 84.19 296 SER A C 1
ATOM 2346 O O . SER A 1 296 ? -13.707 -8.742 10.910 1.00 84.19 296 SER A O 1
ATOM 2348 N N . ARG A 1 297 ? -13.879 -10.906 10.332 1.00 87.88 297 ARG A N 1
ATOM 2349 C CA . ARG A 1 297 ? -12.646 -10.917 9.535 1.00 87.88 297 ARG A CA 1
ATOM 2350 C C . ARG A 1 297 ? -12.765 -10.052 8.275 1.00 87.88 297 ARG A C 1
ATOM 2352 O O . ARG A 1 297 ? -11.756 -9.547 7.787 1.00 87.88 297 ARG A O 1
ATOM 2359 N N . SER A 1 298 ? -13.970 -9.926 7.732 1.00 89.06 298 SER A N 1
ATOM 2360 C CA . SER A 1 298 ? -14.263 -9.087 6.574 1.00 89.06 298 SER A CA 1
ATOM 2361 C C . SER A 1 298 ? -14.626 -7.674 7.033 1.00 89.06 298 SER A C 1
ATOM 2363 O O . SER 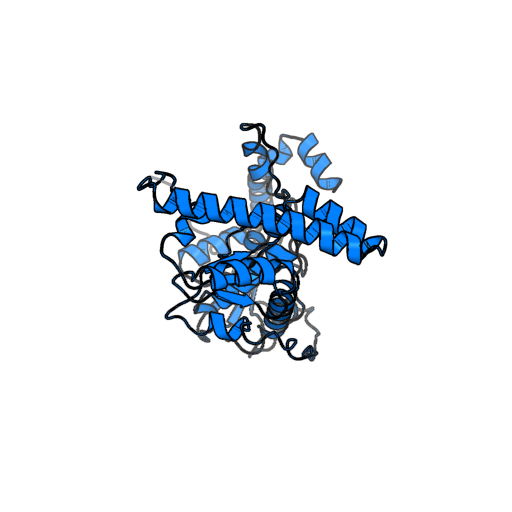A 1 298 ? -15.445 -7.493 7.934 1.00 89.06 298 SER A O 1
ATOM 2365 N N . ILE A 1 299 ? -14.029 -6.678 6.392 1.00 87.75 299 ILE A N 1
ATOM 2366 C CA . ILE A 1 299 ? -14.334 -5.260 6.567 1.00 87.75 299 ILE A CA 1
ATOM 2367 C C . ILE A 1 299 ? -15.031 -4.828 5.281 1.00 87.75 299 ILE A C 1
ATOM 2369 O O . ILE A 1 299 ? -14.394 -4.532 4.268 1.00 87.75 299 ILE A O 1
ATOM 2373 N N . GLY A 1 300 ? -16.357 -4.900 5.298 1.00 80.19 300 GLY A N 1
ATOM 2374 C CA . GLY A 1 300 ? -17.150 -4.785 4.082 1.00 80.19 300 GLY A CA 1
ATOM 2375 C C . GLY A 1 300 ? -16.917 -5.930 3.084 1.00 80.19 300 GLY A C 1
ATOM 2376 O O . GLY A 1 300 ? -16.343 -6.967 3.431 1.00 80.19 300 GLY A O 1
ATOM 2377 N N . PRO A 1 301 ? -17.366 -5.761 1.828 1.00 80.56 301 PRO A N 1
ATOM 2378 C CA . PRO A 1 301 ? -17.350 -6.835 0.831 1.00 80.56 301 PRO A CA 1
ATOM 2379 C C . PRO A 1 301 ? -15.963 -7.107 0.223 1.00 80.56 301 PRO A C 1
ATOM 2381 O O . PRO A 1 301 ? -15.686 -8.229 -0.205 1.00 80.56 301 PRO A O 1
ATOM 2384 N N . TYR A 1 302 ? -15.076 -6.106 0.193 1.00 84.94 302 TYR A N 1
ATOM 2385 C CA . TYR A 1 302 ? -13.824 -6.167 -0.578 1.00 84.94 302 TYR A CA 1
ATOM 2386 C C . TYR A 1 302 ? -12.549 -6.274 0.260 1.00 84.94 302 TYR A C 1
ATOM 2388 O O . TYR A 1 302 ? -11.498 -6.599 -0.298 1.00 84.94 302 TYR A O 1
ATOM 2396 N N . CYS A 1 303 ? -12.624 -6.000 1.566 1.00 90.38 303 CYS A N 1
ATOM 2397 C CA . CYS A 1 303 ? -11.461 -5.973 2.446 1.00 90.38 303 CYS A CA 1
ATOM 2398 C C . CYS A 1 303 ? -11.551 -7.069 3.511 1.00 90.38 303 CYS A C 1
ATOM 2400 O O . CYS A 1 303 ? -12.607 -7.334 4.080 1.00 90.38 303 CYS A O 1
ATOM 2402 N N . LYS A 1 304 ? -10.429 -7.725 3.793 1.00 90.75 304 LYS A N 1
ATOM 2403 C CA . LYS A 1 304 ? -10.305 -8.799 4.780 1.00 90.75 304 LYS A CA 1
ATOM 2404 C C . LYS A 1 304 ? -9.036 -8.623 5.591 1.00 90.75 304 LYS A C 1
ATOM 2406 O O . LYS A 1 304 ? -7.978 -8.306 5.045 1.00 90.75 304 LYS A O 1
ATOM 2411 N N . LEU A 1 305 ? -9.140 -8.902 6.883 1.00 89.12 305 LEU A N 1
ATOM 2412 C CA . LEU A 1 305 ? -7.993 -9.003 7.768 1.00 89.12 305 LEU A CA 1
ATOM 2413 C C . LEU A 1 305 ? -7.164 -10.246 7.459 1.00 89.12 305 LEU A C 1
ATOM 2415 O O . LEU A 1 305 ? -7.679 -11.324 7.121 1.00 89.12 305 LEU A O 1
ATOM 2419 N N . ASN A 1 306 ? -5.859 -10.077 7.618 1.00 85.75 306 ASN A N 1
ATOM 2420 C CA . ASN A 1 306 ? -4.905 -11.159 7.520 1.00 85.75 306 ASN A CA 1
ATOM 2421 C C . ASN A 1 306 ? -4.989 -12.081 8.749 1.00 85.75 306 ASN A C 1
ATOM 2423 O O . ASN A 1 306 ? -5.500 -11.692 9.804 1.00 85.75 306 ASN A O 1
ATOM 2427 N N . ASP A 1 307 ? -4.504 -13.317 8.608 1.00 81.69 307 ASP A N 1
ATOM 2428 C CA . ASP A 1 307 ? -4.715 -14.366 9.615 1.00 81.69 307 ASP A CA 1
ATOM 2429 C C . ASP A 1 307 ? -4.155 -13.983 10.981 1.00 81.69 307 ASP A C 1
ATOM 2431 O O . ASP A 1 307 ? -4.784 -14.234 12.008 1.00 81.69 307 ASP A O 1
ATOM 2435 N N . SER A 1 308 ? -2.993 -13.342 11.003 1.00 78.31 308 SER A N 1
ATOM 2436 C CA . SER A 1 308 ? -2.286 -13.083 12.249 1.00 78.31 308 SER A CA 1
ATOM 2437 C C . SER A 1 308 ? -2.935 -11.979 13.078 1.00 78.31 308 SER A C 1
ATOM 2439 O O . SER A 1 308 ? -3.132 -12.181 14.278 1.00 78.31 308 SER A O 1
ATOM 2441 N N . LEU A 1 309 ? -3.320 -10.846 12.472 1.00 82.25 309 LEU A N 1
ATOM 2442 C CA . LEU A 1 309 ? -4.048 -9.799 13.200 1.00 82.25 309 LEU A CA 1
ATOM 2443 C C . LEU A 1 309 ? -5.413 -10.324 13.649 1.00 82.25 309 LEU A C 1
ATOM 2445 O O . LEU A 1 309 ? -5.777 -10.159 14.808 1.00 82.25 309 LEU A O 1
ATOM 2449 N N . TRP A 1 310 ? -6.122 -11.039 12.771 1.00 86.56 310 TRP A N 1
ATOM 2450 C CA . TRP A 1 310 ? -7.403 -11.653 13.110 1.00 86.56 310 TRP A CA 1
ATOM 2451 C C . TRP A 1 310 ? -7.296 -12.632 14.288 1.00 86.56 310 TRP A C 1
ATOM 2453 O O . TRP A 1 310 ? -8.093 -12.572 15.222 1.00 86.56 310 TRP A O 1
ATOM 2463 N N . THR A 1 311 ? -6.279 -13.497 14.285 1.00 81.25 311 THR A N 1
ATOM 2464 C CA . THR A 1 311 ? -6.030 -14.446 15.379 1.00 81.25 311 THR A CA 1
ATOM 2465 C C . THR A 1 311 ? -5.740 -13.717 16.687 1.00 81.25 311 THR A C 1
ATOM 2467 O O . THR A 1 311 ? -6.253 -14.122 17.724 1.00 81.25 311 THR A O 1
ATOM 2470 N N . ARG A 1 312 ? -4.974 -12.618 16.654 1.00 80.50 312 ARG A N 1
ATOM 2471 C CA . ARG A 1 312 ? -4.696 -11.814 17.852 1.00 80.50 312 ARG A CA 1
ATOM 2472 C C . ARG A 1 312 ? -5.950 -11.150 18.418 1.00 80.50 312 ARG A C 1
ATOM 2474 O O . ARG A 1 312 ? -6.167 -11.214 19.619 1.00 80.50 312 ARG A O 1
ATOM 2481 N N . LEU A 1 313 ? -6.799 -10.572 17.570 1.00 83.56 313 LEU A N 1
ATOM 2482 C CA . LEU A 1 313 ? -8.065 -9.953 17.999 1.00 83.56 313 LEU A CA 1
ATOM 2483 C C . LEU A 1 313 ? -9.042 -10.958 18.635 1.00 83.56 313 LEU A C 1
ATOM 2485 O O . LEU A 1 313 ? -9.959 -10.577 19.365 1.00 83.56 313 LEU A O 1
ATOM 2489 N N . ARG A 1 314 ? -8.851 -12.246 18.342 1.00 82.25 314 ARG A N 1
ATOM 2490 C CA . ARG A 1 314 ? -9.615 -13.376 18.880 1.00 82.25 314 ARG A CA 1
ATOM 2491 C C . ARG A 1 314 ? -8.916 -14.080 20.043 1.00 82.25 314 ARG A C 1
ATOM 2493 O O . ARG A 1 314 ? -9.510 -14.979 20.624 1.00 82.25 314 ARG A O 1
ATOM 2500 N N . ALA A 1 315 ? -7.670 -13.739 20.354 1.00 77.31 315 ALA A N 1
ATOM 2501 C CA . ALA A 1 315 ? -6.935 -14.382 21.431 1.00 77.31 315 ALA A CA 1
ATOM 2502 C C . ALA A 1 315 ? -7.397 -13.832 22.788 1.00 77.31 315 ALA A C 1
ATOM 2504 O O . ALA A 1 315 ? -7.613 -12.632 22.940 1.00 77.31 315 ALA A O 1
ATOM 2505 N N . THR A 1 316 ? -7.519 -14.717 23.774 1.00 72.75 316 THR A N 1
ATOM 2506 C CA . THR A 1 316 ? -7.928 -14.400 25.154 1.00 72.75 316 THR A CA 1
ATOM 2507 C C . THR A 1 316 ? -6.790 -14.572 26.158 1.00 72.75 316 THR A C 1
ATOM 2509 O O . THR A 1 316 ? -7.025 -14.521 27.357 1.00 72.75 316 THR A O 1
ATOM 2512 N N . ASP A 1 317 ? -5.576 -14.843 25.676 1.00 71.56 317 ASP A N 1
ATOM 2513 C CA . ASP A 1 317 ? -4.382 -14.992 26.507 1.00 71.56 317 ASP A CA 1
ATOM 2514 C C . ASP A 1 317 ? -4.030 -13.657 27.177 1.00 71.56 317 ASP A C 1
ATOM 2516 O O . ASP A 1 317 ? -3.953 -12.637 26.498 1.00 71.56 317 ASP A O 1
ATOM 2520 N N . ASP A 1 318 ? -3.770 -13.649 28.483 1.00 66.25 318 ASP A N 1
ATOM 2521 C CA . ASP A 1 318 ? -3.511 -12.410 29.233 1.00 66.25 318 ASP A CA 1
ATOM 2522 C C . ASP A 1 318 ? -2.231 -11.670 28.797 1.00 66.25 318 ASP A C 1
ATOM 2524 O O . ASP A 1 318 ? -2.054 -10.499 29.125 1.00 66.25 318 ASP A O 1
ATOM 2528 N N . ARG A 1 319 ? -1.311 -12.329 28.075 1.00 66.44 319 ARG A N 1
ATOM 2529 C CA . ARG A 1 319 ? -0.052 -11.726 27.606 1.00 66.44 319 ARG A CA 1
ATOM 2530 C C . ARG A 1 319 ? -0.137 -11.154 26.195 1.00 66.44 319 ARG A C 1
ATOM 2532 O O . ARG A 1 319 ? 0.624 -10.246 25.876 1.00 66.44 319 ARG A O 1
ATOM 2539 N N . TRP A 1 320 ? -0.988 -11.711 25.331 1.00 67.12 320 TRP A N 1
ATOM 2540 C CA . TRP A 1 320 ? -1.015 -11.363 23.896 1.00 67.12 320 TRP A CA 1
ATOM 2541 C C . TRP A 1 320 ? -2.417 -11.227 23.298 1.00 67.12 320 TRP A C 1
ATOM 2543 O O . TRP A 1 320 ? -2.552 -10.902 22.114 1.00 67.12 320 TRP A O 1
ATOM 2553 N N . GLY A 1 321 ? -3.446 -11.530 24.081 1.00 71.00 321 GLY A N 1
ATOM 2554 C CA . GLY A 1 321 ? -4.845 -11.457 23.705 1.00 71.00 321 GLY A CA 1
ATOM 2555 C C . GLY A 1 321 ? -5.379 -10.034 23.667 1.00 71.00 321 GLY A C 1
ATOM 2556 O O . GLY A 1 321 ? -4.657 -9.054 23.855 1.00 71.00 321 GLY A O 1
ATOM 2557 N N . ALA A 1 322 ? -6.672 -9.927 23.392 1.00 82.19 322 ALA A N 1
ATOM 2558 C CA . ALA A 1 322 ? -7.385 -8.665 23.363 1.00 82.19 322 ALA A CA 1
ATOM 2559 C C . ALA A 1 322 ? -8.428 -8.610 24.484 1.00 82.19 322 ALA A C 1
ATOM 2561 O O . ALA A 1 322 ? -9.208 -9.546 24.668 1.00 82.19 322 ALA A O 1
ATOM 2562 N N . PHE A 1 323 ? -8.485 -7.484 25.191 1.00 86.44 323 PHE A N 1
ATOM 2563 C CA . PHE A 1 323 ? -9.599 -7.170 26.076 1.00 86.44 323 PHE A CA 1
ATOM 2564 C C . PHE A 1 323 ? -10.776 -6.682 25.243 1.00 86.44 323 PHE A C 1
ATOM 2566 O O . PHE A 1 323 ? -10.596 -6.024 24.217 1.00 86.44 323 PHE A O 1
ATOM 2573 N N . ARG A 1 324 ? -11.995 -6.998 25.674 1.00 85.94 324 ARG A N 1
ATOM 2574 C CA . ARG A 1 324 ? -13.211 -6.585 24.975 1.00 85.94 324 ARG A CA 1
ATOM 2575 C C . ARG A 1 324 ? -14.040 -5.674 25.856 1.00 85.94 324 ARG A C 1
ATOM 2577 O O . ARG A 1 324 ? -14.297 -5.974 27.020 1.00 85.94 324 ARG A O 1
ATOM 2584 N N . VAL A 1 325 ? -14.481 -4.579 25.254 1.00 89.06 325 VAL A N 1
ATOM 2585 C CA . VAL A 1 325 ? -15.383 -3.613 25.871 1.00 89.06 325 VAL A CA 1
ATOM 2586 C C . VAL A 1 325 ? -16.720 -3.733 25.167 1.00 89.06 325 VAL A C 1
ATOM 2588 O O . VAL A 1 325 ? -16.819 -3.421 23.980 1.00 89.06 325 VAL A O 1
ATOM 2591 N N . TRP A 1 326 ? -17.735 -4.223 25.876 1.00 88.56 326 TRP A N 1
ATOM 2592 C CA . TRP A 1 326 ? -19.082 -4.324 25.327 1.00 88.56 326 TRP A CA 1
ATOM 2593 C C . TRP A 1 326 ? -19.857 -3.029 25.574 1.00 88.56 326 TRP A C 1
ATOM 2595 O O . TRP A 1 326 ? -20.051 -2.620 26.719 1.00 88.56 326 TRP A O 1
ATOM 2605 N N . LEU A 1 327 ? -20.309 -2.394 24.493 1.00 89.25 327 LEU A N 1
ATOM 2606 C CA . LEU A 1 327 ? -21.209 -1.248 24.534 1.00 89.25 327 LEU A CA 1
ATOM 2607 C C . LEU A 1 327 ? -22.651 -1.741 24.649 1.00 89.25 327 LEU A C 1
ATOM 2609 O O . LEU A 1 327 ? -23.278 -2.112 23.647 1.00 89.25 327 LEU A O 1
ATOM 2613 N N . ASP A 1 328 ? -23.169 -1.721 25.873 1.00 89.50 328 ASP A N 1
ATOM 2614 C CA . ASP A 1 328 ? -24.577 -1.984 26.136 1.00 89.50 328 ASP A CA 1
ATOM 2615 C C . ASP A 1 328 ? -25.396 -0.707 25.913 1.00 89.50 328 ASP A C 1
ATOM 2617 O O . ASP A 1 328 ? -25.332 0.250 26.686 1.00 89.50 328 ASP A O 1
ATOM 2621 N N . VAL A 1 329 ? -26.112 -0.665 24.787 1.00 88.56 329 VAL A N 1
ATOM 2622 C CA . VAL A 1 329 ? -26.882 0.503 24.349 1.00 88.56 329 VAL A CA 1
ATOM 2623 C C . VAL A 1 329 ? -28.345 0.091 24.167 1.00 88.56 329 VAL A C 1
ATOM 2625 O O . VAL A 1 329 ? -28.607 -0.842 23.391 1.00 88.56 329 VAL A O 1
ATOM 2628 N N . PRO A 1 330 ? -29.301 0.794 24.811 1.00 92.06 330 PRO A N 1
ATOM 2629 C CA . PRO A 1 330 ? -30.728 0.517 24.678 1.00 92.06 330 PRO A CA 1
ATOM 2630 C C . PRO A 1 330 ? -31.186 0.454 23.220 1.00 92.06 330 PRO A C 1
ATOM 2632 O O . PRO A 1 330 ? -30.677 1.175 22.357 1.00 92.06 330 PRO A O 1
ATOM 2635 N N . VAL A 1 331 ? -32.161 -0.412 22.941 1.00 89.94 331 VAL A N 1
ATOM 2636 C CA . VAL A 1 331 ? -32.678 -0.651 21.585 1.00 89.94 331 VAL A CA 1
ATOM 2637 C C . VAL A 1 331 ? -33.172 0.651 20.954 1.00 89.94 331 VAL A C 1
ATOM 2639 O O . VAL A 1 331 ? -32.852 0.924 19.801 1.00 89.94 331 VAL A O 1
ATOM 2642 N N . GLU A 1 332 ? -33.872 1.476 21.725 1.00 91.38 332 GLU A N 1
ATOM 2643 C CA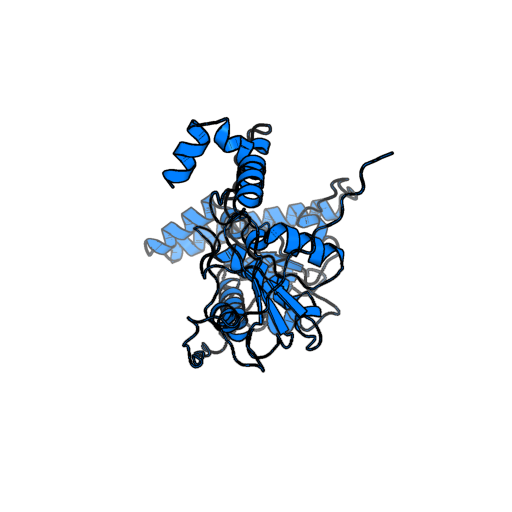 . GLU A 1 332 ? -34.454 2.750 21.306 1.00 91.38 332 GLU A CA 1
ATOM 2644 C C . GLU A 1 332 ? -33.365 3.718 20.828 1.00 91.38 332 GLU A C 1
ATOM 2646 O O . GLU A 1 332 ? -33.433 4.232 19.714 1.00 91.38 332 GLU A O 1
ATOM 2651 N N . ALA A 1 333 ? -32.291 3.871 21.609 1.00 88.88 333 ALA A N 1
ATOM 2652 C CA . ALA A 1 333 ? -31.163 4.727 21.247 1.00 88.88 333 ALA A CA 1
ATOM 2653 C C . ALA A 1 333 ? -30.434 4.232 19.985 1.00 88.88 333 ALA A C 1
ATOM 2655 O O . ALA A 1 333 ? -30.005 5.036 19.154 1.00 88.88 333 ALA A O 1
ATOM 2656 N N . ARG A 1 334 ? -30.317 2.906 19.805 1.00 89.31 334 ARG A N 1
ATOM 2657 C CA . ARG A 1 334 ? -29.734 2.323 18.585 1.00 89.31 334 ARG A CA 1
ATOM 2658 C C . ARG A 1 334 ? -30.620 2.568 17.367 1.00 89.31 334 ARG A C 1
ATOM 2660 O O . ARG A 1 334 ? -30.090 2.905 16.310 1.00 89.31 334 ARG A O 1
ATOM 2667 N N . ILE A 1 335 ? -31.940 2.418 17.503 1.00 87.81 335 ILE A N 1
ATOM 2668 C CA . ILE A 1 335 ? -32.907 2.697 16.431 1.00 87.81 335 ILE A CA 1
ATOM 2669 C C . ILE A 1 335 ? -32.808 4.165 16.011 1.00 87.81 335 ILE A C 1
ATOM 2671 O O . ILE A 1 335 ? -32.603 4.439 14.827 1.00 87.81 335 ILE A O 1
ATOM 2675 N N . ASP A 1 336 ? -32.860 5.093 16.966 1.00 86.94 336 ASP A N 1
ATOM 2676 C CA . ASP A 1 336 ? -32.752 6.529 16.698 1.00 86.94 336 ASP A CA 1
ATOM 2677 C C . ASP A 1 336 ? -31.442 6.872 15.978 1.00 86.94 336 ASP A C 1
ATOM 2679 O O . ASP A 1 336 ? -31.428 7.620 14.993 1.00 86.94 336 ASP A O 1
ATOM 2683 N N . TRP A 1 337 ? -30.328 6.280 16.421 1.00 85.56 337 TRP A N 1
ATOM 2684 C CA . TRP A 1 337 ? -29.025 6.471 15.793 1.00 85.56 337 TRP A CA 1
ATOM 2685 C C . TRP A 1 337 ? -28.967 5.932 14.359 1.00 85.56 337 TRP A C 1
ATOM 2687 O O . TRP A 1 337 ? -28.436 6.605 13.469 1.00 85.56 337 TRP A O 1
ATOM 2697 N N . ILE A 1 338 ? -29.510 4.736 14.116 1.00 83.81 338 ILE A N 1
ATOM 2698 C CA . ILE A 1 338 ? -29.574 4.116 12.786 1.00 83.81 338 ILE A CA 1
ATOM 2699 C C . ILE A 1 338 ? -30.421 4.984 11.851 1.00 83.81 338 ILE A C 1
ATOM 2701 O O . ILE A 1 338 ? -29.952 5.342 10.771 1.00 83.81 338 ILE A O 1
ATOM 2705 N N . ILE A 1 339 ? -31.621 5.392 12.274 1.00 83.25 339 ILE A N 1
ATOM 2706 C CA . ILE A 1 339 ? -32.507 6.252 11.474 1.00 83.25 339 ILE A CA 1
ATOM 2707 C C . ILE A 1 339 ? -31.810 7.572 11.133 1.00 83.25 339 ILE A C 1
ATOM 2709 O O . ILE A 1 339 ? -31.863 8.025 9.989 1.00 83.25 339 ILE A O 1
ATOM 2713 N N . LYS A 1 340 ? -31.112 8.178 12.100 1.00 82.12 340 LYS A N 1
ATOM 2714 C CA . LYS A 1 340 ? -30.361 9.418 11.882 1.00 82.12 340 LYS A CA 1
ATOM 2715 C C . LYS A 1 340 ? -29.202 9.226 10.901 1.00 82.12 340 LYS A C 1
ATOM 2717 O O . LYS A 1 340 ? -29.022 10.054 10.010 1.00 82.12 340 LYS A O 1
ATOM 2722 N N . SER A 1 341 ? -28.431 8.152 11.058 1.00 74.62 341 SER A N 1
ATOM 2723 C CA . SER A 1 341 ? -27.226 7.866 10.266 1.00 74.62 341 SER A CA 1
ATOM 2724 C C . SER A 1 341 ? -27.537 7.463 8.823 1.00 74.62 341 SER A C 1
ATOM 2726 O O . SER A 1 341 ? -26.768 7.782 7.920 1.00 74.62 341 SER A O 1
ATOM 2728 N N . TYR A 1 342 ? -28.679 6.811 8.598 1.00 75.00 342 TYR A N 1
ATOM 2729 C CA . TYR A 1 342 ? -29.105 6.310 7.288 1.00 75.00 342 TYR A CA 1
ATOM 2730 C C . TYR A 1 342 ? -30.312 7.058 6.719 1.00 75.00 342 TYR A C 1
ATOM 2732 O O . TYR A 1 342 ? -30.973 6.563 5.808 1.00 75.00 342 TYR A O 1
ATOM 2740 N N . ARG A 1 343 ? -30.575 8.279 7.202 1.00 75.69 343 ARG A N 1
ATOM 2741 C CA . ARG A 1 343 ? -31.715 9.103 6.770 1.00 75.69 343 ARG A CA 1
ATOM 2742 C C . ARG A 1 343 ? -31.807 9.265 5.248 1.00 75.69 343 ARG A C 1
ATOM 2744 O O . ARG A 1 343 ? -32.900 9.361 4.712 1.00 75.69 343 ARG A O 1
ATOM 2751 N N . HIS A 1 344 ? -30.674 9.273 4.549 1.00 68.38 344 HIS A N 1
ATOM 2752 C CA . HIS A 1 344 ? -30.635 9.381 3.089 1.00 68.38 344 HIS A CA 1
ATOM 2753 C C . HIS A 1 344 ? -31.236 8.154 2.381 1.00 68.38 344 HIS A C 1
ATOM 2755 O O . HIS A 1 344 ? -31.953 8.315 1.398 1.00 68.38 344 HIS A O 1
ATOM 2761 N N . TYR A 1 345 ? -31.020 6.948 2.915 1.00 66.38 345 TYR A N 1
ATOM 2762 C CA . TYR A 1 345 ? -31.592 5.711 2.372 1.00 66.38 345 TYR A CA 1
ATOM 2763 C C . TYR A 1 345 ? -33.073 5.543 2.725 1.00 66.38 345 TYR A C 1
ATOM 2765 O O . TYR A 1 345 ? -33.816 4.912 1.981 1.00 66.38 345 TYR A O 1
ATOM 2773 N N . THR A 1 346 ? -33.531 6.116 3.843 1.00 65.75 346 THR A N 1
ATOM 2774 C CA . THR A 1 346 ? -34.959 6.082 4.197 1.00 65.75 346 THR A CA 1
ATOM 2775 C C . THR A 1 346 ? -35.796 7.054 3.364 1.00 65.75 346 THR A C 1
ATOM 2777 O O . THR A 1 346 ? -37.011 6.890 3.281 1.00 65.75 346 THR A O 1
ATOM 2780 N N . THR A 1 347 ? -35.161 8.037 2.719 1.00 69.19 347 THR A N 1
ATOM 2781 C CA . THR A 1 347 ? -35.812 8.989 1.806 1.00 69.19 347 THR A CA 1
ATOM 2782 C C . THR A 1 347 ? -35.689 8.625 0.325 1.00 69.19 347 THR A C 1
ATOM 2784 O O . THR A 1 347 ? -36.474 9.132 -0.471 1.00 69.19 347 THR A O 1
ATOM 2787 N N . ASP A 1 348 ? -34.743 7.756 -0.048 1.00 70.19 348 ASP A N 1
ATOM 2788 C CA . ASP A 1 348 ? -34.515 7.308 -1.428 1.00 70.19 348 ASP A CA 1
ATOM 2789 C C . ASP A 1 348 ? -34.565 5.776 -1.521 1.00 70.19 348 ASP A C 1
ATOM 2791 O O . ASP A 1 348 ? -33.594 5.057 -1.264 1.00 70.19 348 ASP A O 1
ATOM 2795 N N . ARG A 1 349 ? -35.742 5.277 -1.906 1.00 68.00 349 ARG A N 1
ATOM 2796 C CA . ARG A 1 349 ? -36.015 3.845 -2.038 1.00 68.00 349 ARG A CA 1
ATOM 2797 C C . ARG A 1 349 ? -35.182 3.181 -3.141 1.00 68.00 349 ARG A C 1
ATOM 2799 O O . ARG A 1 349 ? -34.810 2.023 -2.977 1.00 68.00 349 ARG A O 1
ATOM 2806 N N . GLY A 1 350 ? -34.859 3.898 -4.220 1.00 69.19 350 GLY A N 1
ATOM 2807 C CA . GLY A 1 350 ? -34.047 3.360 -5.315 1.00 69.19 350 GLY A CA 1
ATOM 2808 C C . GLY A 1 350 ? -32.599 3.129 -4.885 1.00 69.19 350 GLY A C 1
ATOM 2809 O O . GLY A 1 350 ? -32.024 2.076 -5.165 1.00 69.19 350 GLY A O 1
ATOM 2810 N N . ALA A 1 351 ? -32.035 4.065 -4.115 1.00 64.00 351 ALA A N 1
ATOM 2811 C CA . ALA A 1 351 ? -30.710 3.907 -3.517 1.00 64.00 351 ALA A CA 1
ATOM 2812 C C . ALA A 1 351 ? -30.656 2.715 -2.543 1.00 64.00 351 ALA A C 1
ATOM 2814 O O . ALA A 1 351 ? -29.705 1.929 -2.572 1.00 64.00 351 ALA A O 1
ATOM 2815 N N . LEU A 1 352 ? -31.697 2.530 -1.722 1.00 65.69 352 LEU A N 1
ATOM 2816 C CA . LEU A 1 352 ? -31.797 1.391 -0.807 1.00 65.69 352 LEU A CA 1
ATOM 2817 C C . LEU A 1 352 ? -31.849 0.051 -1.562 1.00 65.69 352 LEU A C 1
ATOM 2819 O O . LEU A 1 352 ? -31.074 -0.849 -1.248 1.00 65.69 352 LEU A O 1
ATOM 2823 N N . GLU A 1 353 ? -32.714 -0.074 -2.573 1.00 65.31 353 GLU A N 1
ATOM 2824 C CA . GLU A 1 353 ? -32.859 -1.303 -3.368 1.00 65.31 353 GLU A CA 1
ATOM 2825 C C . GLU A 1 353 ? -31.550 -1.670 -4.085 1.00 65.31 353 GLU A C 1
ATOM 2827 O O . GLU A 1 353 ? -31.125 -2.822 -4.018 1.00 65.31 353 GLU A O 1
ATOM 2832 N N . SER A 1 354 ? -30.842 -0.683 -4.649 1.00 62.75 354 SER A N 1
ATOM 2833 C CA . SER A 1 354 ? -29.543 -0.906 -5.301 1.00 62.75 354 SER A CA 1
ATOM 2834 C C . SER A 1 354 ? -28.451 -1.427 -4.352 1.00 62.75 354 SER A C 1
ATOM 2836 O O . SER A 1 354 ? -27.564 -2.169 -4.778 1.00 62.75 354 SER A O 1
ATOM 2838 N N . THR A 1 355 ? -28.541 -1.093 -3.058 1.00 61.34 355 THR A N 1
ATOM 2839 C CA . THR A 1 355 ? -27.572 -1.506 -2.030 1.00 61.34 355 THR A CA 1
ATOM 2840 C C . THR A 1 355 ? -27.709 -2.990 -1.670 1.00 61.34 355 THR A C 1
ATOM 2842 O O . THR A 1 355 ? -26.718 -3.616 -1.310 1.00 61.34 355 THR A O 1
ATOM 2845 N N . PHE A 1 356 ? -28.910 -3.571 -1.791 1.00 58.09 356 PHE A N 1
ATOM 2846 C CA . PHE A 1 356 ? -29.169 -4.990 -1.498 1.00 58.09 356 PHE A CA 1
ATOM 2847 C C . PHE A 1 356 ? -28.966 -5.926 -2.700 1.00 58.09 356 PHE A C 1
ATOM 2849 O O . PHE A 1 356 ? -29.018 -7.144 -2.540 1.00 58.09 356 PHE A O 1
ATOM 2856 N N . THR A 1 357 ? -28.763 -5.375 -3.899 1.00 48.44 357 THR A N 1
ATOM 2857 C CA . THR A 1 357 ? -28.508 -6.134 -5.138 1.00 48.44 357 THR A CA 1
ATOM 2858 C C . THR A 1 357 ? -27.023 -6.290 -5.498 1.00 48.44 357 THR A C 1
ATOM 2860 O O . THR A 1 357 ? -26.723 -6.913 -6.517 1.00 48.44 357 THR A O 1
ATOM 2863 N N . LEU A 1 358 ? -26.112 -5.736 -4.689 1.00 41.53 358 LEU A N 1
ATOM 2864 C CA . LEU A 1 358 ? -24.654 -5.947 -4.750 1.00 41.53 358 LEU A CA 1
ATOM 2865 C C . LEU A 1 358 ? -24.244 -7.142 -3.885 1.00 41.53 358 LEU A C 1
ATOM 2867 O O . LEU A 1 358 ? -23.306 -7.858 -4.304 1.00 41.53 358 LEU A O 1
#

Solvent-accessible surface area (backbone atoms only — not comparable to full-atom values): 20829 Å² total; per-residue (Å²): 134,82,81,79,79,75,77,74,81,73,67,75,49,81,57,84,76,95,82,63,84,78,85,79,84,84,82,81,80,75,79,79,82,74,89,52,61,95,62,38,40,53,71,64,75,50,65,76,41,78,93,69,63,49,51,36,35,34,31,41,21,60,63,59,45,63,68,47,71,69,88,88,46,37,72,59,46,38,34,49,58,68,57,47,48,54,38,49,49,33,47,74,73,64,44,54,67,60,24,49,52,56,45,50,52,49,31,52,54,40,48,52,53,52,51,55,48,50,50,49,58,70,70,41,89,73,74,71,90,54,93,67,74,50,64,66,59,68,48,72,78,47,54,35,33,36,32,21,18,66,56,40,46,67,75,25,48,53,57,46,50,54,44,56,75,74,57,51,93,33,61,71,33,34,32,32,40,10,53,53,42,54,50,52,50,51,53,51,45,53,55,44,40,62,79,80,49,47,56,33,46,36,36,34,51,41,59,61,88,45,49,50,61,72,54,54,51,49,54,40,44,74,73,69,46,48,63,52,60,55,44,65,54,37,60,36,44,68,100,83,64,44,65,58,61,78,66,66,72,70,56,79,83,49,100,63,84,72,87,58,72,100,62,53,46,44,69,42,26,53,48,47,51,49,47,56,65,71,70,43,70,67,40,61,33,56,88,37,59,36,37,32,61,72,96,56,61,52,55,64,96,56,28,66,62,52,70,36,52,49,49,36,70,50,27,78,49,95,88,69,22,33,49,37,43,41,47,70,60,61,68,66,62,20,50,55,44,41,52,64,76,43,44,69,46,78,74,31,63,68,64,42,55,57,64,77,75,112

Nearest PDB structures (foldseek):
  3g5j-assembly2_B  TM=8.546E-01  e=3.347E-09  Clostridioides difficile 630
  1uf9-assembly3_C  TM=4.439E-01  e=2.465E-01  Thermus thermophilus
  1n3b-assembly1_C  TM=4.281E-01  e=4.482E-01  Escherichia coli
  7nql-assembly1_Ag  TM=3.214E-01  e=1.203E-01  Sus scrofa
  1jjv-assembly1_A  TM=2.825E-01  e=8.390E+00  Haemophilus influenzae

pLDDT: mean 75.86, std 18.86, range [30.33, 97.62]

Mean predicted aligned error: 11.93 Å

Foldseek 3Di:
DPDDPPPPPQDKDWDDDPPQDDDDDDDDDDDDFDDFPPQADEPCRQVVPPPARFAEEEQDEPLVVLLHDAPRHDYLHLDYPVLCVVLVVCVVVPVPVVSVVSSVVSSVVSLVVVVVVLVVVQVDPDDDPDPDQHPSNVCNVLGAYEFFYQQLDDSRVVNLVVCVVVPSPHHYGYHHGGPPSVLVVLLVCLQCVLPDAQLAAEEAEDEDQLLCSVVVLVVCVVVVAAEDELLVLFVFDGDPQTAPCVVVVVVPPDPDDDSHDSTRAQSSSSSSVSCSCPPDNLRRDNHGYYYYYDPDQDNPDGYGRDPRVVSQQSDPDPRRHHIYIYRDDDPVSSVVSCCVVCVVCVVDVVSVVVSVVD

Secondary structure (DSSP, 8-state):
-------PPP-EEE---TT-----PPP--PPPPPPPPTTEE-HHHHHS-GGGPPEEEE-S-HHHHHH---TTPEE--SS-HHHHHHHHHHHHTT-HHHHHHHHHHHHHHHHHHHHHHHHHHHH-------SS--TTGGGTT---EEEE-SSSSHHHHHHHHHHHHTT-SS-EEEETTHHHHHHHHHHHHHHHHHHHT--SEEEEEE--TTS-HHHHHHHHHHTT-EEE-HHHHTT--TTT----GGGGGGSTTS-S--SS-SS--HHHHHHHHHHHHHH-GGGG-TT-EEEEE-SSSEETTTEE--HHHHHHHT---TTT-EEEEEE---HHHHHHHHHHHTHHHHH-HHHHHHHH--

Organism: NCBI:txid27845

InterPro domains:
  IPR001307 Thiosulphate sulfurtransferase, conserved site [PS00380] (65-76)
  IPR001763 Rhodanese-like domain [PF00581] (51-183)
  IPR001763 Rhodanese-like domain [PS50206] (50-191)
  IPR001763 Rhodanese-like domain [SM00450] (39-188)
  IPR017582 tRNA 2-selenouridine synthase [PTHR30401] (55-351)
  IPR027417 P-loop containing nucleoside triphosphate hydrolase [SSF52540] (198-348)
  IPR036873 Rhodanese-like domain superfamily [G3DSA:3.40.250.10] (40-188)
  IPR036873 Rhodanese-like domain superfamily [SSF52821] (44-187)
  IPR058840 tRNA 2-selenouridine synthase, AAA domain [PF26341] (201-346)

Radius of gyration: 24.75 Å; Cα contacts (8 Å, |Δi|>4): 474; chains: 1; bounding box: 61×52×65 Å

Sequence (358 aa):
QRPSLHSVPIPVTLAHEPYANIQSWLPCIPPNPEVGPENARRWTDVVDNAESRPLIVDVRSPTEFARDHIPGAINLPVLDDEQRSKIGLLHSHGDLLRARMEGAALVCTNISKMLLELCRQRISNYVSESKSLSPFERLRSNPSLLIYCWRGGQRSKSLATVLSEIGFPSPVYLLVGGYRSWRRLLLRQLDAWPRWKMTGQFWVVSGLTGSGKSLVLQELTQVNETVLNLESLADHRGSLFGANLAKSSNTLSSGEPSLQPDFVSQKQFENRLHHTLTTDPRWTDSLQNIWIECESRSIGPYCKLNDSLWTRLRATDDRWGAFRVWLDVPVEARIDWIIKSYRHYTTDRGALESTFTL